Protein AF-A0A535HPD6-F1 (afdb_monomer)

Nearest PDB structures (foldseek):
  7zmg-assembly1_G  TM=7.000E-01  e=2.433E-11  Thermochaetoides thermophila DSM 1495
  7z7v-assembly1_C  TM=7.519E-01  e=8.202E-10  unclassified
  7p7k-assembly1_C  TM=7.576E-01  e=2.541E-09  Escherichia coli BL21(DE3)
  7p7j-assembly1_C  TM=7.372E-01  e=2.386E-09  Escherichia coli BL21(DE3)
  6cfw-assembly1_K  TM=7.798E-01  e=2.064E-07  Pyrococcus furiosus DSM 3638

Structure (mmCIF, N/CA/C/O backbone):
data_AF-A0A535HPD6-F1
#
_entry.id   AF-A0A535HPD6-F1
#
loop_
_atom_site.group_PDB
_atom_site.id
_atom_site.type_symbol
_atom_site.label_atom_id
_atom_site.label_alt_id
_atom_site.label_comp_id
_atom_site.label_asym_id
_atom_site.label_entity_id
_atom_site.label_seq_id
_atom_site.pdbx_PDB_ins_code
_atom_site.Cartn_x
_atom_site.Cartn_y
_atom_site.Cartn_z
_atom_site.occupancy
_atom_site.B_iso_or_equiv
_atom_site.auth_seq_id
_atom_site.auth_comp_id
_atom_site.auth_asym_id
_atom_site.auth_atom_id
_atom_site.pdbx_PDB_model_num
ATOM 1 N N . MET A 1 1 ? -7.504 4.119 22.964 1.00 61.16 1 MET A N 1
ATOM 2 C CA . MET A 1 1 ? -7.567 2.831 22.284 1.00 61.16 1 MET A CA 1
ATOM 3 C C . MET A 1 1 ? -6.252 2.132 22.528 1.00 61.16 1 MET A C 1
ATOM 5 O O . MET A 1 1 ? -5.224 2.586 22.050 1.00 61.16 1 MET A O 1
ATOM 9 N N . THR A 1 2 ? -6.282 1.105 23.369 1.00 65.75 2 THR A N 1
ATOM 10 C CA . THR A 1 2 ? -5.092 0.313 23.678 1.00 65.75 2 THR A CA 1
ATOM 11 C C . THR A 1 2 ? -4.723 -0.566 22.475 1.00 65.75 2 THR A C 1
ATOM 13 O O . THR A 1 2 ? -5.613 -0.917 21.689 1.00 65.75 2 THR A O 1
ATOM 16 N N . PRO A 1 3 ? -3.453 -0.984 22.347 1.00 64.69 3 PRO A N 1
ATOM 17 C CA . PRO A 1 3 ? -3.019 -2.006 21.388 1.00 64.69 3 PRO A CA 1
ATOM 18 C C . PRO A 1 3 ? -3.936 -3.240 21.380 1.00 64.69 3 PRO A C 1
ATOM 20 O O . PRO A 1 3 ? -4.326 -3.743 20.330 1.00 64.69 3 PRO A O 1
ATOM 23 N N . GLN A 1 4 ? -4.394 -3.659 22.563 1.00 68.31 4 GLN A N 1
ATOM 24 C CA . GLN A 1 4 ? -5.303 -4.791 22.765 1.00 68.31 4 GLN A CA 1
ATOM 25 C C . GLN A 1 4 ? -6.702 -4.577 22.168 1.00 68.31 4 GLN A C 1
ATOM 27 O O . GLN A 1 4 ? -7.291 -5.531 21.665 1.00 68.31 4 GLN A O 1
ATOM 32 N N . ALA A 1 5 ? -7.238 -3.352 22.196 1.00 72.50 5 ALA A N 1
ATOM 33 C CA . ALA A 1 5 ? -8.540 -3.039 21.603 1.00 72.50 5 ALA A CA 1
ATOM 34 C C . ALA A 1 5 ? -8.489 -3.106 20.069 1.00 72.50 5 ALA A C 1
ATOM 36 O O . ALA A 1 5 ? -9.387 -3.673 19.447 1.00 72.50 5 ALA A O 1
ATOM 37 N N . VAL A 1 6 ? -7.401 -2.608 19.470 1.00 70.12 6 VAL A N 1
ATOM 38 C CA . VAL A 1 6 ? -7.139 -2.762 18.030 1.00 70.12 6 VAL A CA 1
ATOM 39 C C . VAL A 1 6 ? -6.946 -4.235 17.684 1.00 70.12 6 VAL A C 1
ATOM 41 O O . VAL A 1 6 ? -7.586 -4.730 16.760 1.00 70.12 6 VAL A O 1
ATOM 44 N N . ALA A 1 7 ? -6.158 -4.971 18.475 1.00 70.69 7 ALA A N 1
ATOM 45 C CA . ALA A 1 7 ? -5.986 -6.415 18.319 1.00 70.69 7 ALA A CA 1
ATOM 46 C C . ALA A 1 7 ? -7.317 -7.159 18.321 1.00 70.69 7 ALA A C 1
ATOM 48 O O . ALA A 1 7 ? -7.566 -7.991 17.455 1.00 70.69 7 ALA A O 1
ATOM 49 N N . ALA A 1 8 ? -8.172 -6.869 19.301 1.00 75.62 8 ALA A N 1
ATOM 50 C CA . ALA A 1 8 ? -9.466 -7.510 19.449 1.00 75.62 8 ALA A CA 1
ATOM 51 C C . ALA A 1 8 ? -10.374 -7.202 18.255 1.00 75.62 8 ALA A C 1
ATOM 53 O O . ALA A 1 8 ? -10.962 -8.125 17.695 1.00 75.62 8 ALA A O 1
ATOM 54 N N . ALA A 1 9 ? -10.440 -5.938 17.824 1.00 76.62 9 ALA A N 1
ATOM 55 C CA . ALA A 1 9 ? -11.220 -5.545 16.657 1.00 76.62 9 ALA A CA 1
ATOM 56 C C . ALA A 1 9 ? -10.744 -6.264 15.389 1.00 76.62 9 ALA A C 1
ATOM 58 O O . ALA A 1 9 ? -11.554 -6.882 14.706 1.00 76.62 9 ALA A O 1
ATOM 59 N N . LEU A 1 10 ? -9.433 -6.279 15.128 1.00 74.06 10 LEU A N 1
ATOM 60 C CA . LEU A 1 10 ? -8.853 -6.967 13.973 1.00 74.06 10 LEU A CA 1
ATOM 61 C C . LEU A 1 10 ? -9.087 -8.489 14.033 1.00 74.06 10 LEU A C 1
ATOM 63 O O . LEU A 1 10 ? -9.483 -9.095 13.036 1.00 74.06 10 LEU A O 1
ATOM 67 N N . ARG A 1 11 ? -8.943 -9.110 15.212 1.00 77.94 11 ARG A N 1
ATOM 68 C CA . ARG A 1 11 ? -9.197 -10.549 15.415 1.00 77.94 11 ARG A CA 1
ATOM 69 C C . ARG A 1 11 ? -10.645 -10.952 15.143 1.00 77.94 11 ARG A C 1
ATOM 71 O O . ARG A 1 11 ? -10.861 -12.047 14.628 1.00 77.94 11 ARG A O 1
ATOM 78 N N . ARG A 1 12 ? -11.635 -10.086 15.408 1.00 75.94 12 ARG A N 1
ATOM 79 C CA . ARG A 1 12 ? -13.045 -10.352 15.038 1.00 75.94 12 ARG A CA 1
ATOM 80 C C . ARG A 1 12 ? -13.234 -10.554 13.533 1.00 75.94 12 ARG A C 1
ATOM 82 O O . ARG A 1 12 ? -14.172 -11.236 13.135 1.00 75.94 12 ARG A O 1
ATOM 89 N N . HIS A 1 13 ? -12.336 -10.016 12.711 1.00 67.81 13 HIS A N 1
ATOM 90 C CA . HIS A 1 13 ? -12.352 -10.173 11.257 1.00 67.81 13 HIS A CA 1
ATOM 91 C C . HIS A 1 13 ? -11.423 -11.292 10.754 1.00 67.81 13 HIS A C 1
ATOM 93 O O . HIS A 1 13 ? -11.107 -11.341 9.568 1.00 67.81 13 HIS A O 1
ATOM 99 N N . GLY A 1 14 ? -10.979 -12.198 11.636 1.00 58.25 14 GLY A N 1
ATOM 100 C CA . GLY A 1 14 ? -10.117 -13.327 11.267 1.00 58.25 14 GLY A CA 1
ATOM 101 C C . GLY A 1 14 ? -8.670 -12.932 10.962 1.00 58.25 14 GLY A C 1
ATOM 102 O O . GLY A 1 14 ? -7.935 -13.706 10.351 1.00 58.25 14 GLY A O 1
ATOM 103 N N . LEU A 1 15 ? -8.258 -11.730 11.371 1.00 64.12 15 LEU A N 1
ATOM 104 C CA . LEU A 1 15 ? -6.890 -11.242 11.235 1.00 64.12 15 LEU A CA 1
ATOM 105 C C . LEU A 1 15 ? -6.080 -11.708 12.447 1.00 64.12 15 LEU A C 1
ATOM 107 O O . LEU A 1 15 ? -6.550 -11.629 13.583 1.00 64.12 15 LEU A O 1
ATOM 111 N N . GLN A 1 16 ? -4.857 -12.177 12.221 1.00 57.53 16 GLN A N 1
ATOM 112 C CA . GLN A 1 16 ? -3.924 -12.566 13.282 1.00 57.53 16 GLN A CA 1
ATOM 113 C C . GLN A 1 16 ? -2.808 -11.520 13.354 1.00 57.53 16 GLN A C 1
ATOM 115 O O . GLN A 1 16 ? -1.727 -11.754 12.820 1.00 57.53 16 GLN A O 1
ATOM 120 N N . PRO A 1 17 ? -3.065 -10.328 13.926 1.00 56.38 17 PRO A N 1
ATOM 121 C CA . PRO A 1 17 ? -2.052 -9.292 13.949 1.00 56.38 17 PRO A CA 1
ATOM 122 C C . PRO A 1 17 ? -0.946 -9.702 14.929 1.00 56.38 17 PRO A C 1
ATOM 124 O O . PRO A 1 17 ? -1.192 -9.843 16.131 1.00 56.38 17 PRO A O 1
ATOM 127 N N . GLU A 1 18 ? 0.272 -9.878 14.420 1.00 55.34 18 GLU A N 1
ATOM 128 C CA . GLU A 1 18 ? 1.482 -9.746 15.231 1.00 55.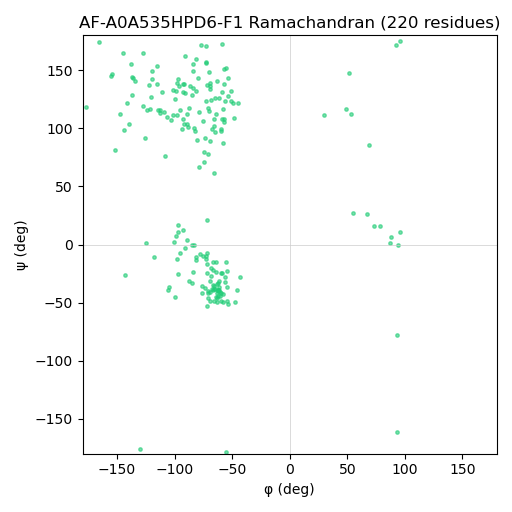34 18 GLU A CA 1
ATOM 129 C C . GLU A 1 18 ? 1.619 -8.264 15.570 1.00 55.34 18 GLU A C 1
ATOM 131 O O . GLU A 1 18 ? 2.151 -7.477 14.789 1.00 55.34 18 GLU A O 1
ATOM 136 N N . ILE A 1 19 ? 1.010 -7.872 16.690 1.00 57.59 19 ILE A N 1
ATOM 137 C CA . ILE A 1 19 ? 1.100 -6.507 17.191 1.00 57.59 19 ILE A CA 1
ATOM 138 C C . ILE A 1 19 ? 2.404 -6.395 17.944 1.00 57.59 19 ILE A C 1
ATOM 140 O O . ILE A 1 19 ? 2.503 -6.773 19.110 1.00 57.59 19 ILE A O 1
ATOM 144 N N . GLU A 1 20 ? 3.391 -5.872 17.243 1.00 53.41 20 GLU A N 1
ATOM 145 C CA . GLU A 1 20 ? 4.567 -5.313 17.871 1.00 53.41 20 GLU A CA 1
ATOM 146 C C . GLU A 1 20 ? 4.177 -3.916 18.366 1.00 53.41 20 GLU A C 1
ATOM 148 O O . GLU A 1 20 ? 3.803 -3.037 17.582 1.00 53.41 20 GLU A O 1
ATOM 153 N N . GLU A 1 21 ? 4.162 -3.736 19.688 1.00 54.47 21 GLU A N 1
ATOM 154 C CA . GLU A 1 21 ? 4.317 -2.399 20.249 1.00 54.47 21 GLU A CA 1
ATOM 155 C C . GLU A 1 21 ? 5.744 -1.986 19.885 1.00 54.47 21 GLU A C 1
ATOM 157 O O . GLU A 1 21 ? 6.689 -2.557 20.422 1.00 54.47 21 GLU A O 1
ATOM 162 N N . ASP A 1 22 ? 5.899 -1.049 18.946 1.00 45.41 22 ASP A N 1
ATOM 163 C CA . ASP A 1 22 ? 7.186 -0.456 18.549 1.00 45.41 22 ASP A CA 1
ATOM 164 C C . ASP A 1 22 ? 7.812 0.361 19.708 1.00 45.41 22 ASP A C 1
ATOM 166 O O . ASP A 1 22 ? 8.001 1.575 19.654 1.00 45.41 22 ASP A O 1
ATOM 170 N N . LEU A 1 23 ? 8.106 -0.301 20.824 1.00 44.44 23 LEU A N 1
ATOM 171 C CA . LEU A 1 23 ? 8.979 0.164 21.887 1.00 44.44 23 LEU A CA 1
ATOM 172 C C . LEU A 1 23 ? 10.413 -0.095 21.424 1.00 44.44 23 LEU A C 1
ATOM 174 O O . LEU A 1 23 ? 10.929 -1.162 21.708 1.00 44.44 23 LEU A O 1
ATOM 178 N N . GLU A 1 24 ? 11.067 0.848 20.738 1.00 37.00 24 GLU A N 1
ATOM 179 C CA . GLU A 1 24 ? 12.502 1.137 20.932 1.00 37.00 24 GLU A CA 1
ATOM 180 C C . GLU A 1 24 ? 12.995 2.320 20.072 1.00 37.00 24 GLU A C 1
ATOM 182 O O . GLU A 1 24 ? 13.024 2.297 18.848 1.00 37.00 24 GLU A O 1
ATOM 187 N N . ARG A 1 25 ? 13.459 3.352 20.789 1.00 38.44 25 ARG A N 1
ATOM 188 C CA . ARG A 1 25 ? 14.605 4.228 20.496 1.00 38.44 25 ARG A CA 1
ATOM 189 C C . ARG A 1 25 ? 14.969 4.463 19.024 1.00 38.44 25 ARG A C 1
ATOM 191 O O . ARG A 1 25 ? 15.715 3.701 18.411 1.00 38.44 25 ARG A O 1
ATOM 198 N N . GLY A 1 26 ? 14.738 5.702 18.595 1.00 34.69 26 GLY A N 1
ATOM 199 C CA . GLY A 1 26 ? 15.641 6.378 17.670 1.00 34.69 26 GLY A CA 1
ATOM 200 C C . GLY A 1 26 ? 17.055 6.466 18.258 1.00 34.69 26 GLY A C 1
ATOM 201 O O . GLY A 1 26 ? 17.423 7.461 18.873 1.00 34.69 26 GLY A O 1
ATOM 202 N N . ARG A 1 27 ? 17.887 5.437 18.055 1.00 33.44 27 ARG A N 1
ATOM 203 C CA . ARG A 1 27 ? 19.348 5.573 18.123 1.00 33.44 27 ARG A CA 1
ATOM 204 C C . ARG A 1 27 ? 19.848 6.191 16.820 1.00 33.44 27 ARG A C 1
ATOM 206 O O . ARG A 1 27 ? 20.596 5.573 16.072 1.00 33.44 27 ARG A O 1
ATOM 213 N N . LEU A 1 28 ? 19.484 7.443 16.577 1.00 33.66 28 LEU A N 1
ATOM 214 C CA . LEU A 1 28 ? 20.359 8.331 15.825 1.00 33.66 28 LEU A CA 1
ATOM 215 C C . LEU A 1 28 ? 21.186 9.062 16.877 1.00 33.66 28 LEU A C 1
ATOM 217 O O . LEU A 1 28 ? 20.660 9.851 17.654 1.00 33.66 28 LEU A O 1
ATOM 221 N N . ARG A 1 29 ? 22.474 8.710 16.973 1.00 39.69 29 ARG A N 1
ATOM 222 C CA . ARG A 1 29 ? 23.435 9.352 17.878 1.00 39.69 29 ARG A CA 1
ATOM 223 C C . ARG A 1 29 ? 23.343 10.879 17.756 1.00 39.69 29 ARG A C 1
ATOM 225 O O . ARG A 1 29 ? 23.848 11.419 16.778 1.00 39.69 29 ARG A O 1
ATOM 232 N N . ARG A 1 30 ? 22.808 11.552 18.773 1.00 35.28 30 ARG A N 1
ATOM 233 C CA . ARG A 1 30 ? 23.207 12.903 19.190 1.00 35.28 30 ARG A CA 1
ATOM 234 C C . ARG A 1 30 ? 23.045 13.004 20.708 1.00 35.28 30 ARG A C 1
ATOM 236 O O . ARG A 1 30 ? 21.942 12.884 21.215 1.00 35.28 30 ARG A O 1
ATOM 243 N N . ASP A 1 31 ? 24.193 13.120 21.369 1.00 34.00 31 ASP A N 1
ATOM 244 C CA . ASP A 1 31 ? 24.468 13.593 22.731 1.00 34.00 31 ASP A CA 1
ATOM 245 C C . ASP A 1 31 ? 23.639 13.048 23.912 1.00 34.00 31 ASP A C 1
ATOM 247 O O . ASP A 1 31 ? 22.451 13.294 24.085 1.00 34.00 31 ASP A O 1
ATOM 251 N N . ALA A 1 32 ? 24.343 12.354 24.809 1.00 44.69 32 ALA A N 1
ATOM 252 C CA . ALA A 1 32 ? 23.833 11.641 25.982 1.00 44.69 32 ALA A CA 1
ATOM 253 C C . ALA A 1 32 ? 23.350 12.531 27.155 1.00 44.69 32 ALA A C 1
ATOM 255 O O . ALA A 1 32 ? 23.298 12.054 28.285 1.00 44.69 32 ALA A O 1
ATOM 256 N N . ALA A 1 33 ? 23.023 13.806 26.923 1.00 45.22 33 ALA A N 1
ATOM 257 C CA . ALA A 1 33 ? 22.706 14.770 27.987 1.00 45.22 33 ALA A CA 1
ATOM 258 C C . ALA A 1 33 ? 21.337 15.464 27.851 1.00 45.22 33 ALA A C 1
ATOM 260 O O . ALA A 1 33 ? 21.002 16.300 28.687 1.00 45.22 33 ALA A O 1
ATOM 261 N N . ALA A 1 34 ? 20.538 15.135 26.833 1.00 42.44 34 ALA A N 1
ATOM 262 C CA . ALA A 1 34 ? 19.175 15.646 26.725 1.00 42.44 34 ALA A CA 1
ATOM 263 C C . ALA A 1 34 ? 18.209 14.773 27.541 1.00 42.44 34 ALA A C 1
ATOM 265 O O . ALA A 1 34 ? 18.193 13.549 27.397 1.00 42.44 34 ALA A O 1
ATOM 266 N N . GLU A 1 35 ? 17.410 15.411 28.397 1.00 34.62 35 GLU A N 1
ATOM 267 C CA . GLU A 1 35 ? 16.274 14.787 29.078 1.00 34.62 35 GLU A CA 1
ATOM 268 C C . GLU A 1 35 ? 15.380 14.085 28.037 1.00 34.62 35 GLU A C 1
ATOM 270 O O . GLU A 1 35 ? 15.112 14.669 26.979 1.00 34.62 35 GLU A O 1
ATOM 275 N N . PRO A 1 36 ? 14.969 12.821 28.265 1.00 42.81 36 PRO A N 1
ATOM 276 C CA . PRO A 1 36 ? 14.162 12.101 27.293 1.00 42.81 36 PRO A CA 1
ATOM 277 C C . PRO A 1 36 ? 12.861 12.878 27.047 1.00 42.81 36 PRO A C 1
ATOM 279 O O . PRO A 1 36 ? 12.203 13.266 28.015 1.00 42.81 36 PRO A O 1
ATOM 282 N N . PRO A 1 37 ? 12.467 13.113 25.781 1.00 43.91 37 PRO A N 1
ATOM 283 C CA . PRO A 1 37 ? 11.184 13.741 25.499 1.00 43.91 37 PRO A CA 1
ATOM 284 C C . PRO A 1 37 ? 10.053 12.908 26.126 1.00 43.91 37 PRO A C 1
ATOM 286 O O . PRO A 1 37 ? 10.206 11.687 26.259 1.00 43.91 37 PRO A O 1
ATOM 289 N N . PRO A 1 38 ? 8.923 13.535 26.513 1.00 38.97 38 PRO A N 1
ATOM 290 C CA . PRO A 1 38 ? 7.792 12.817 27.087 1.00 38.97 38 PRO A CA 1
ATOM 291 C C . PRO A 1 38 ? 7.416 11.647 26.174 1.00 38.97 38 PRO A C 1
ATOM 293 O O . PRO A 1 38 ? 7.184 11.824 24.980 1.00 38.97 38 PRO A O 1
ATOM 296 N N . SER A 1 39 ? 7.412 10.439 26.735 1.0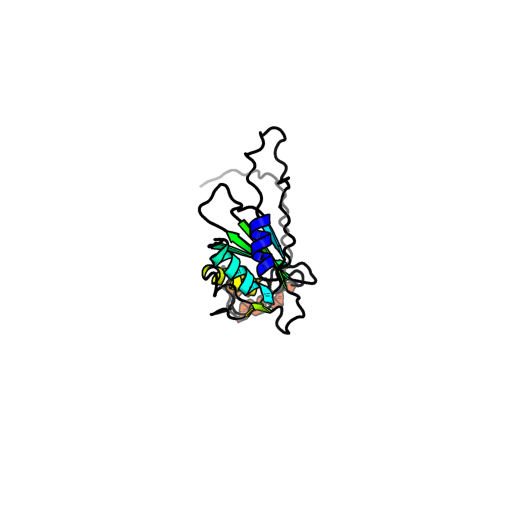0 49.72 39 SER A N 1
ATOM 297 C CA . SER A 1 39 ? 7.154 9.190 26.023 1.00 49.72 39 SER A CA 1
ATOM 298 C C . SER A 1 39 ? 5.791 9.240 25.329 1.00 49.72 39 SER A C 1
ATOM 300 O O . SER A 1 39 ? 4.758 9.148 25.991 1.00 49.72 39 SER A O 1
ATOM 302 N N . HIS A 1 40 ? 5.769 9.394 24.008 1.00 39.91 40 HIS A N 1
ATOM 303 C CA . HIS A 1 40 ? 4.570 9.174 23.203 1.00 39.91 40 HIS A CA 1
ATOM 304 C C . HIS A 1 40 ? 4.551 7.694 22.786 1.00 39.91 40 HIS A C 1
ATOM 306 O O . HIS A 1 40 ? 5.440 7.290 22.033 1.00 39.91 40 HIS A O 1
ATOM 312 N N . PRO A 1 41 ? 3.608 6.863 23.274 1.00 48.53 41 PRO A N 1
ATOM 313 C CA . PRO A 1 41 ? 3.453 5.494 22.788 1.00 48.53 41 PRO A CA 1
ATOM 314 C C . PRO A 1 41 ? 3.051 5.539 21.299 1.00 48.53 41 PRO A C 1
ATOM 316 O O . PRO A 1 41 ? 2.061 6.170 20.936 1.00 48.53 41 PRO A O 1
ATOM 319 N N . VAL A 1 42 ? 3.919 5.101 20.382 1.00 54.72 42 VAL A N 1
ATOM 320 C CA . VAL A 1 42 ? 4.138 3.697 19.986 1.00 54.72 42 VAL A CA 1
ATOM 321 C C . VAL A 1 42 ? 2.909 3.181 19.240 1.00 54.72 42 VAL A C 1
ATOM 323 O O . VAL A 1 42 ? 1.955 2.667 19.818 1.00 54.72 42 VAL A O 1
ATOM 326 N N . GLY A 1 43 ? 2.887 3.427 17.939 1.00 62.34 43 GLY A N 1
ATOM 327 C CA . GLY A 1 43 ? 1.835 2.950 17.060 1.00 62.34 43 GLY A CA 1
ATOM 328 C C . GLY A 1 43 ? 2.008 1.480 16.735 1.00 62.34 43 GLY A C 1
ATOM 329 O O . GLY A 1 43 ? 2.973 0.828 17.125 1.00 62.34 43 GLY A O 1
ATOM 330 N N . LEU A 1 44 ? 0.985 0.947 16.087 1.00 73.19 44 LEU A N 1
ATOM 331 C CA . LEU A 1 44 ? 0.779 -0.489 15.991 1.00 73.19 44 LEU A CA 1
ATOM 332 C C . LEU A 1 44 ? 1.230 -0.981 14.635 1.00 73.19 44 LEU A C 1
ATOM 334 O O . LEU A 1 44 ? 0.810 -0.428 13.623 1.00 73.19 44 LEU A O 1
ATOM 338 N N . ARG A 1 45 ? 2.004 -2.059 14.603 1.00 77.94 45 ARG A N 1
ATOM 339 C CA . ARG A 1 45 ? 2.299 -2.781 13.369 1.00 77.94 45 ARG A CA 1
ATOM 340 C C . ARG A 1 45 ? 1.379 -3.992 13.237 1.00 77.94 45 ARG A C 1
ATOM 342 O O . ARG A 1 45 ? 1.095 -4.670 14.216 1.00 77.94 45 ARG A O 1
ATOM 349 N N . CYS A 1 46 ? 0.886 -4.259 12.031 1.00 80.31 46 CYS A N 1
ATOM 350 C CA . CYS A 1 46 ? 0.030 -5.408 11.742 1.00 80.31 46 CYS A CA 1
ATOM 351 C C . CYS A 1 46 ? 0.381 -6.005 10.379 1.00 80.31 46 CYS A C 1
ATOM 353 O O . CYS A 1 46 ? 0.261 -5.329 9.360 1.00 80.31 46 CYS A O 1
ATOM 355 N N . ALA A 1 47 ? 0.747 -7.286 10.334 1.00 84.50 47 ALA A N 1
ATOM 356 C CA . ALA A 1 47 ? 0.853 -8.018 9.074 1.00 84.50 47 ALA A CA 1
ATOM 357 C C . ALA A 1 47 ? -0.542 -8.309 8.488 1.00 84.50 47 ALA A C 1
ATOM 359 O O . ALA A 1 47 ? -1.458 -8.686 9.221 1.00 84.50 47 ALA A O 1
ATOM 360 N N . VAL A 1 48 ? -0.719 -8.131 7.175 1.00 87.06 48 VAL A N 1
ATOM 361 C CA . VAL A 1 48 ? -1.984 -8.390 6.468 1.00 87.06 48 VAL A CA 1
ATOM 362 C C . VAL A 1 48 ? -1.727 -9.133 5.157 1.00 87.06 48 VAL A C 1
ATOM 364 O O . VAL A 1 48 ? -0.753 -8.860 4.454 1.00 87.06 48 VAL A O 1
ATOM 367 N N . SER A 1 49 ? -2.621 -10.056 4.806 1.00 88.00 49 SER A N 1
ATOM 368 C CA . SER A 1 49 ? -2.645 -10.671 3.473 1.00 88.00 49 SER A CA 1
ATOM 369 C C . SER A 1 49 ? -3.361 -9.772 2.459 1.00 88.00 49 SER A C 1
ATOM 371 O O . SER A 1 49 ? -4.154 -8.897 2.829 1.00 88.00 49 SER A O 1
ATOM 373 N N . ALA A 1 50 ? -3.106 -9.990 1.167 1.00 88.94 50 ALA A N 1
ATOM 374 C CA . ALA A 1 50 ? -3.754 -9.233 0.099 1.00 88.94 50 ALA A CA 1
ATOM 375 C C . ALA A 1 50 ? -5.278 -9.428 0.102 1.00 88.94 50 ALA A C 1
ATOM 377 O O . ALA A 1 50 ? -6.022 -8.473 -0.105 1.00 88.94 50 ALA A O 1
ATOM 378 N N . GLU A 1 51 ? -5.756 -10.630 0.416 1.00 88.31 51 GLU A N 1
ATOM 379 C CA . GLU A 1 51 ? -7.175 -10.984 0.487 1.00 88.31 51 GLU A CA 1
ATOM 380 C C . GLU A 1 51 ? -7.893 -10.222 1.603 1.00 88.31 51 GLU A C 1
ATOM 382 O O . GLU A 1 51 ? -9.040 -9.795 1.450 1.00 88.31 51 GLU A O 1
ATOM 387 N N . GLN A 1 52 ? -7.204 -10.035 2.729 1.00 87.88 52 GLN A N 1
ATOM 388 C CA . GLN A 1 52 ? -7.753 -9.401 3.921 1.00 87.88 52 GLN A CA 1
ATOM 389 C C . GLN A 1 52 ? -7.676 -7.874 3.878 1.00 87.88 52 GLN A C 1
ATOM 391 O O . GLN A 1 52 ? -8.481 -7.213 4.540 1.00 87.88 52 GLN A O 1
ATOM 396 N N . LEU A 1 53 ? -6.758 -7.303 3.091 1.00 91.25 53 LEU A N 1
ATOM 397 C CA . LEU A 1 53 ? -6.490 -5.864 3.045 1.00 91.25 53 LEU A CA 1
ATOM 398 C C . LEU A 1 53 ? -7.766 -4.999 2.924 1.00 91.25 53 LEU A C 1
ATOM 400 O O . LEU A 1 53 ? -7.935 -4.104 3.753 1.00 91.25 53 LEU A O 1
ATOM 404 N N . PRO A 1 54 ? -8.723 -5.253 2.002 1.00 92.88 54 PRO A N 1
ATOM 405 C CA . PRO A 1 54 ? -9.922 -4.417 1.895 1.00 92.88 54 PRO A CA 1
ATOM 406 C C . PRO A 1 54 ? -10.812 -4.446 3.140 1.00 92.88 54 PRO A C 1
ATOM 408 O O . PRO A 1 54 ? -11.468 -3.455 3.458 1.00 92.88 54 PRO A O 1
ATOM 411 N N . ALA A 1 55 ? -10.883 -5.588 3.829 1.00 90.50 55 ALA A N 1
ATOM 412 C CA . ALA A 1 55 ? -11.630 -5.703 5.076 1.00 90.50 55 ALA A CA 1
ATOM 413 C C . ALA A 1 55 ? -10.920 -4.937 6.198 1.00 90.50 55 ALA A C 1
ATOM 415 O O . ALA A 1 55 ? -11.562 -4.133 6.866 1.00 90.50 55 ALA A O 1
ATOM 416 N N . VAL A 1 56 ? -9.596 -5.101 6.323 1.00 90.00 56 VAL A N 1
ATOM 417 C CA . VAL A 1 56 ? -8.774 -4.405 7.328 1.00 90.00 56 VAL A CA 1
ATOM 418 C C . VAL A 1 56 ? -8.897 -2.892 7.186 1.00 90.00 56 VAL A C 1
ATOM 420 O O . VAL A 1 56 ? -9.165 -2.208 8.168 1.00 90.00 56 VAL A O 1
ATOM 423 N N . LEU A 1 57 ? -8.743 -2.368 5.966 1.00 93.38 57 LEU A N 1
ATOM 424 C CA . LEU A 1 57 ? -8.829 -0.932 5.693 1.00 93.38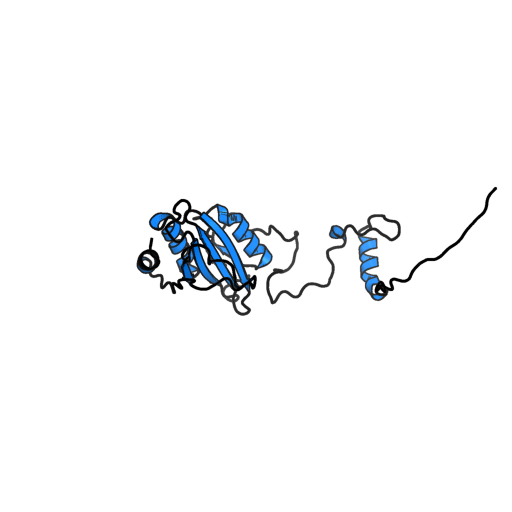 57 LEU A CA 1
ATOM 425 C C . LEU A 1 57 ? -10.208 -0.368 6.068 1.00 93.38 57 LEU A C 1
ATOM 427 O O . LEU A 1 57 ? -10.290 0.707 6.658 1.00 93.38 57 LEU A O 1
ATOM 431 N N . ARG A 1 58 ? -11.294 -1.098 5.771 1.00 93.25 58 ARG A N 1
ATOM 432 C CA . ARG A 1 58 ? -12.654 -0.684 6.152 1.00 93.25 58 ARG A CA 1
ATOM 433 C C . ARG A 1 58 ? -12.848 -0.684 7.662 1.00 93.25 58 ARG A C 1
ATOM 435 O O . ARG A 1 58 ? -13.287 0.325 8.194 1.00 93.25 58 ARG A O 1
ATOM 442 N N . THR A 1 59 ? -12.459 -1.750 8.359 1.00 89.81 59 THR A N 1
ATOM 443 C CA . THR A 1 59 ? -12.528 -1.802 9.828 1.00 89.81 59 THR A CA 1
ATOM 444 C C . THR A 1 59 ? -11.682 -0.693 10.463 1.00 89.81 59 THR A C 1
ATOM 446 O O . THR A 1 59 ? -12.128 -0.030 11.399 1.00 89.81 59 THR A O 1
ATOM 449 N N . ALA A 1 60 ? -10.480 -0.439 9.937 1.00 88.88 60 ALA A N 1
ATOM 450 C CA . ALA A 1 60 ? -9.598 0.615 10.428 1.00 88.88 60 ALA A CA 1
ATOM 451 C C . ALA A 1 60 ? -10.244 2.005 10.317 1.00 88.88 60 ALA A C 1
ATOM 453 O O . ALA A 1 60 ? -10.198 2.780 11.273 1.00 88.88 60 ALA A O 1
ATOM 454 N N . ARG A 1 61 ? -10.891 2.303 9.187 1.00 91.19 61 ARG A N 1
ATOM 455 C CA . ARG A 1 61 ? -11.600 3.568 8.972 1.00 91.19 61 ARG A CA 1
ATOM 456 C C . ARG A 1 61 ? -12.890 3.663 9.789 1.00 91.19 61 ARG A C 1
ATOM 458 O O . ARG A 1 61 ? -13.079 4.644 10.503 1.00 91.19 61 ARG A O 1
ATOM 465 N N . ASP A 1 62 ? -13.757 2.661 9.667 1.00 90.88 62 ASP A N 1
ATOM 466 C CA . ASP A 1 62 ? -15.160 2.726 10.091 1.00 90.88 62 ASP A CA 1
ATOM 467 C C . ASP A 1 62 ? -15.343 2.401 11.584 1.00 90.88 62 ASP A C 1
ATOM 469 O O . ASP A 1 62 ? -16.203 2.992 12.232 1.00 90.88 62 ASP A O 1
ATOM 473 N N . GLU A 1 63 ? -14.527 1.504 12.157 1.00 87.56 63 GLU A N 1
ATOM 474 C CA . GLU A 1 63 ? -14.635 1.100 13.571 1.00 87.56 63 GLU A CA 1
ATOM 475 C C . GLU A 1 63 ? -13.543 1.706 14.460 1.00 87.56 63 GLU A C 1
ATOM 477 O O . GLU A 1 63 ? -13.796 2.034 15.620 1.00 87.56 63 GLU A O 1
ATOM 482 N N . LEU A 1 64 ? -12.319 1.838 13.941 1.00 83.38 64 LEU A N 1
ATOM 483 C CA . LEU A 1 64 ? -11.150 2.247 14.734 1.00 83.38 64 LEU A CA 1
ATOM 484 C C . LEU A 1 64 ? -10.816 3.744 14.613 1.00 83.38 64 LEU A C 1
ATOM 486 O O . LEU A 1 64 ? -10.046 4.277 15.420 1.00 83.38 64 LEU A O 1
ATOM 490 N N . GLY A 1 65 ? -11.419 4.434 13.642 1.00 86.62 65 GLY A N 1
ATOM 491 C CA . GLY A 1 65 ? -11.267 5.874 13.436 1.00 86.62 65 GLY A CA 1
ATOM 492 C C . GLY A 1 65 ? -9.964 6.290 12.750 1.00 86.62 65 GLY A C 1
ATOM 493 O O . GLY A 1 65 ? -9.613 7.467 12.783 1.00 86.62 65 GLY A O 1
ATOM 494 N N . PHE A 1 66 ? -9.237 5.365 12.116 1.00 88.62 66 PHE A N 1
ATOM 495 C CA . PHE A 1 66 ? -8.098 5.701 11.259 1.00 88.62 66 PHE A CA 1
ATOM 496 C C . PHE A 1 66 ? -8.604 6.275 9.934 1.00 88.62 66 PHE A C 1
ATOM 498 O O . PHE A 1 66 ? -8.722 5.575 8.929 1.00 88.62 66 PHE A O 1
ATOM 505 N N . SER A 1 67 ? -8.974 7.552 9.938 1.00 90.19 67 SER A N 1
ATOM 506 C CA . SER A 1 67 ? -9.635 8.206 8.807 1.00 90.19 67 SER A CA 1
ATOM 507 C C . SER A 1 67 ? -8.679 8.674 7.706 1.00 90.19 67 SER A C 1
ATOM 509 O O . SER A 1 67 ? -9.143 9.051 6.632 1.00 90.19 67 SER A O 1
ATOM 511 N N . LEU A 1 68 ? -7.364 8.664 7.947 1.00 90.38 68 LEU A N 1
ATOM 512 C CA . LEU A 1 68 ? -6.352 9.128 6.999 1.00 90.38 68 LEU A CA 1
ATOM 513 C C . LEU A 1 68 ? -5.378 8.000 6.652 1.00 90.38 68 LEU A C 1
ATOM 515 O O . LEU A 1 68 ? -4.757 7.429 7.537 1.00 90.38 68 LEU A O 1
ATOM 519 N N . LEU A 1 69 ? -5.180 7.728 5.364 1.00 94.12 69 LEU A N 1
ATOM 520 C CA . LEU A 1 69 ? -4.012 6.990 4.883 1.00 94.12 69 LEU A CA 1
ATOM 521 C C . LEU A 1 69 ? -2.938 8.028 4.545 1.00 94.12 69 LEU A C 1
ATOM 523 O O . LEU A 1 69 ? -3.058 8.750 3.558 1.00 94.12 69 LEU A O 1
ATOM 527 N N . SER A 1 70 ? -1.938 8.151 5.418 1.00 91.88 70 SER A N 1
ATOM 528 C CA . SER A 1 70 ? -0.904 9.185 5.324 1.00 91.88 70 SER A CA 1
ATOM 529 C C . SER A 1 70 ? 0.121 8.861 4.247 1.00 91.88 70 SER A C 1
ATOM 531 O O . SER A 1 70 ? 0.534 9.751 3.509 1.00 91.88 70 SER A O 1
ATOM 533 N N . SER A 1 71 ? 0.540 7.601 4.157 1.00 93.25 71 SER A N 1
ATOM 534 C CA . SER A 1 71 ? 1.457 7.147 3.117 1.00 93.25 71 SER A CA 1
ATOM 535 C C . SER A 1 71 ? 1.304 5.656 2.841 1.00 93.25 71 SER A C 1
ATOM 537 O O . SER A 1 71 ? 1.028 4.855 3.736 1.00 93.25 71 SER A O 1
ATOM 539 N N . LEU A 1 72 ? 1.511 5.304 1.581 1.00 96.50 72 LEU A N 1
ATOM 540 C CA . LEU A 1 72 ? 1.627 3.961 1.055 1.00 96.50 72 LEU A CA 1
ATOM 541 C C . LEU A 1 72 ? 2.968 3.899 0.339 1.00 96.50 72 LEU A C 1
ATOM 543 O O . LEU A 1 72 ? 3.186 4.601 -0.645 1.00 96.50 72 LEU A O 1
ATOM 547 N N . THR A 1 73 ? 3.862 3.071 0.855 1.00 94.56 73 THR A N 1
ATOM 548 C CA . THR A 1 73 ? 5.184 2.852 0.272 1.00 94.56 73 THR A CA 1
ATOM 549 C C . THR A 1 73 ? 5.419 1.366 0.074 1.00 94.56 73 THR A C 1
ATOM 551 O O . THR A 1 73 ? 4.693 0.526 0.614 1.00 94.56 73 THR A O 1
ATOM 554 N N . ALA A 1 74 ? 6.427 1.022 -0.722 1.00 94.81 74 ALA A N 1
ATOM 555 C CA . ALA A 1 74 ? 6.859 -0.355 -0.857 1.00 94.81 74 ALA A CA 1
ATOM 556 C C . ALA A 1 74 ? 8.382 -0.453 -0.846 1.00 94.81 74 ALA A C 1
ATOM 558 O O . ALA A 1 74 ? 9.072 0.403 -1.394 1.00 94.81 74 ALA A O 1
ATOM 559 N N . THR A 1 75 ? 8.878 -1.527 -0.245 1.00 94.38 75 THR A N 1
ATOM 560 C CA . THR A 1 75 ? 10.297 -1.867 -0.181 1.00 94.38 75 THR A CA 1
ATOM 561 C C . THR A 1 75 ? 10.514 -3.211 -0.848 1.00 94.38 75 THR A C 1
ATOM 563 O O . THR A 1 75 ? 9.704 -4.129 -0.717 1.00 94.38 75 THR A O 1
ATOM 566 N N . ASP A 1 76 ? 11.625 -3.333 -1.558 1.00 92.81 76 ASP A N 1
ATOM 567 C CA . ASP A 1 76 ? 12.053 -4.585 -2.148 1.00 92.81 76 ASP A CA 1
ATOM 568 C C . ASP A 1 76 ? 12.891 -5.402 -1.156 1.00 92.81 76 ASP A C 1
ATOM 570 O O . ASP A 1 76 ? 13.974 -4.977 -0.756 1.00 92.81 76 ASP A O 1
ATOM 574 N N . GLU A 1 77 ? 12.415 -6.583 -0.769 1.00 90.38 77 GLU A N 1
ATOM 575 C CA . GLU A 1 77 ? 13.123 -7.513 0.125 1.00 90.38 77 GLU A CA 1
ATOM 576 C C . GLU A 1 77 ? 13.849 -8.631 -0.655 1.00 90.38 77 GLU A C 1
ATOM 578 O O . GLU A 1 77 ? 14.420 -9.541 -0.064 1.00 90.38 77 GLU A O 1
ATOM 583 N N . GLY A 1 78 ? 13.887 -8.547 -1.989 1.00 86.50 78 GLY A N 1
ATOM 584 C CA . GLY A 1 78 ? 14.458 -9.547 -2.890 1.00 86.50 78 GLY A CA 1
ATOM 585 C C . GLY A 1 78 ? 13.393 -10.528 -3.376 1.00 86.50 78 GLY A C 1
ATOM 586 O O . GLY A 1 78 ? 12.883 -10.398 -4.488 1.00 86.50 78 GLY A O 1
ATOM 587 N N . ASP A 1 79 ? 13.012 -11.492 -2.536 1.00 86.06 79 ASP A N 1
ATOM 588 C CA . ASP A 1 79 ? 12.022 -12.529 -2.877 1.00 86.06 79 ASP A CA 1
ATOM 589 C C . ASP A 1 79 ? 10.579 -11.991 -2.955 1.00 86.06 79 ASP A C 1
ATOM 591 O O . ASP A 1 79 ? 9.722 -12.557 -3.640 1.00 86.06 79 ASP A O 1
ATOM 595 N N . HIS A 1 80 ? 10.297 -10.884 -2.267 1.00 90.12 80 HIS A N 1
ATOM 596 C CA . HIS A 1 80 ? 8.984 -10.253 -2.224 1.00 90.12 80 HIS A CA 1
ATOM 597 C C . HIS A 1 80 ? 9.078 -8.729 -2.145 1.00 90.12 80 HIS A C 1
ATOM 599 O O . HIS A 1 80 ? 10.114 -8.155 -1.810 1.00 90.12 80 HIS A O 1
ATOM 605 N N . LEU A 1 81 ? 7.953 -8.076 -2.425 1.00 92.69 81 LEU A N 1
ATOM 606 C CA . LEU A 1 81 ? 7.753 -6.661 -2.146 1.00 92.69 81 LEU A CA 1
ATOM 607 C C . LEU A 1 81 ? 6.977 -6.516 -0.837 1.00 92.69 81 LEU A C 1
ATOM 609 O O . LEU A 1 81 ? 5.959 -7.178 -0.620 1.00 92.69 81 LEU A O 1
ATOM 613 N N . ARG A 1 82 ? 7.459 -5.648 0.047 1.00 93.94 82 ARG A N 1
ATOM 614 C CA . ARG A 1 82 ? 6.805 -5.297 1.307 1.00 93.94 82 ARG A CA 1
ATOM 615 C C . ARG A 1 82 ? 6.102 -3.962 1.143 1.00 93.94 82 ARG A C 1
ATOM 617 O O . ARG A 1 82 ? 6.768 -2.943 1.023 1.00 93.94 82 ARG A O 1
ATOM 624 N N . LEU A 1 83 ? 4.775 -3.966 1.159 1.00 95.06 83 LEU A N 1
ATOM 625 C CA . LEU A 1 83 ? 3.966 -2.751 1.142 1.00 95.06 83 LEU A CA 1
ATOM 626 C C . LEU A 1 83 ? 3.665 -2.310 2.574 1.00 95.06 83 LEU A C 1
ATOM 628 O O . LEU A 1 83 ? 3.328 -3.133 3.427 1.00 95.06 83 LEU A O 1
ATOM 632 N N . LEU A 1 84 ? 3.761 -1.009 2.813 1.00 93.94 84 LEU A N 1
ATOM 633 C CA . LEU A 1 84 ? 3.554 -0.364 4.100 1.00 93.94 84 LEU A CA 1
ATOM 634 C C . LEU A 1 84 ? 2.429 0.661 3.966 1.00 93.94 84 LEU A C 1
ATOM 636 O O . LEU A 1 84 ? 2.570 1.628 3.223 1.00 93.94 84 LEU A O 1
ATOM 640 N N . TYR A 1 85 ? 1.327 0.459 4.687 1.00 94.44 85 TYR A N 1
ATOM 641 C CA . TYR A 1 85 ? 0.211 1.403 4.748 1.00 94.44 85 TYR A CA 1
ATOM 642 C C . TYR A 1 85 ? 0.234 2.104 6.103 1.00 94.44 85 TYR A C 1
ATOM 644 O O . TYR A 1 85 ? -0.065 1.485 7.125 1.00 94.44 85 TYR A O 1
ATOM 652 N N . HIS A 1 86 ? 0.563 3.391 6.113 1.00 91.81 86 HIS A N 1
ATOM 653 C CA . HIS A 1 86 ? 0.529 4.224 7.309 1.00 91.81 86 HIS A CA 1
ATOM 654 C C . HIS A 1 86 ? -0.850 4.855 7.448 1.00 91.81 86 HIS A C 1
ATOM 656 O O . HIS A 1 86 ? -1.195 5.810 6.748 1.00 91.81 86 HIS A O 1
ATOM 662 N N . LEU A 1 87 ? -1.645 4.318 8.364 1.00 90.38 87 LEU A N 1
ATOM 663 C CA . LEU A 1 87 ? -2.953 4.841 8.710 1.00 90.38 87 LEU A CA 1
ATOM 664 C C . LEU A 1 87 ? -2.840 5.730 9.941 1.00 90.38 87 LEU A C 1
ATOM 666 O O . LEU A 1 87 ? -2.177 5.382 10.914 1.00 90.38 87 LEU A O 1
ATOM 670 N N . VAL A 1 88 ? -3.505 6.874 9.902 1.00 86.44 88 VAL A N 1
ATOM 671 C CA . VAL A 1 88 ? -3.487 7.892 10.942 1.00 86.44 88 VAL A CA 1
ATOM 672 C C . VAL A 1 88 ? -4.906 8.147 11.418 1.00 86.44 88 VAL A C 1
ATOM 674 O O . VAL A 1 88 ? -5.848 8.247 10.625 1.00 86.44 88 VAL A O 1
ATOM 677 N N . ARG A 1 89 ? -5.046 8.263 12.737 1.00 83.69 89 ARG A N 1
ATOM 678 C CA . ARG A 1 89 ? -6.251 8.743 13.405 1.00 83.69 89 ARG A CA 1
ATOM 679 C C . ARG A 1 89 ? -6.006 10.186 13.860 1.00 83.69 89 ARG A C 1
ATOM 681 O O . ARG A 1 89 ? -5.258 10.397 14.813 1.00 83.69 89 ARG A O 1
ATOM 688 N N . PRO A 1 90 ? -6.615 11.188 13.210 1.00 75.06 90 PRO A N 1
ATOM 689 C CA . PRO A 1 90 ? -6.519 12.572 13.657 1.00 75.06 90 PRO A CA 1
ATOM 690 C C . PRO A 1 90 ? -7.289 12.792 14.968 1.00 75.06 90 PRO A C 1
ATOM 692 O O . PRO A 1 90 ? -8.342 12.195 15.180 1.00 75.06 90 PRO A O 1
ATOM 695 N N . GLY A 1 91 ? -6.813 13.715 15.808 1.00 66.00 91 GLY A N 1
ATOM 696 C CA . GLY A 1 91 ? -7.647 14.340 16.843 1.00 66.00 91 GLY A CA 1
ATOM 697 C C . GLY A 1 91 ? -7.597 13.745 18.251 1.00 66.00 91 GLY A C 1
ATOM 698 O O . GLY A 1 91 ? -8.412 14.150 19.073 1.00 66.00 91 GLY A O 1
ATOM 699 N N . ASP A 1 92 ? -6.666 12.840 18.563 1.00 60.47 92 ASP A N 1
ATOM 700 C CA . ASP A 1 92 ? -6.507 12.332 19.932 1.00 60.47 92 ASP A CA 1
ATOM 701 C C . ASP A 1 92 ? -5.021 12.178 20.310 1.00 60.47 92 ASP A C 1
ATOM 703 O O . ASP A 1 92 ? -4.372 11.250 19.825 1.00 60.47 92 ASP A O 1
ATOM 707 N N . PRO A 1 93 ? -4.456 13.089 21.124 1.00 58.06 93 PRO A N 1
ATOM 708 C CA . PRO A 1 93 ? -3.053 13.030 21.532 1.00 58.06 93 PRO A CA 1
ATOM 709 C C . PRO A 1 93 ? -2.750 11.921 22.554 1.00 58.06 93 PRO A C 1
ATOM 711 O O . PRO A 1 93 ? -1.578 11.636 22.785 1.00 58.06 93 PRO A O 1
ATOM 714 N N . GLU A 1 94 ? -3.761 11.290 23.165 1.00 49.72 94 GLU A N 1
ATOM 715 C CA . GLU A 1 94 ? -3.568 10.272 24.211 1.00 49.72 94 GLU A CA 1
ATOM 716 C C . GLU A 1 94 ? -3.588 8.830 23.680 1.00 49.72 94 GLU A C 1
ATOM 718 O O . GLU A 1 94 ? -3.316 7.881 24.420 1.00 49.72 94 GLU A O 1
ATOM 723 N N . LEU A 1 95 ? -3.909 8.628 22.399 1.00 56.19 95 LEU A N 1
ATOM 724 C CA . LEU A 1 95 ? -3.986 7.308 21.772 1.00 56.19 95 LEU A CA 1
ATOM 725 C C . LEU A 1 95 ? -2.919 7.146 20.688 1.00 56.19 95 LEU A C 1
ATOM 727 O O . LEU A 1 95 ? -2.523 8.145 20.091 1.00 56.19 95 LEU A O 1
ATOM 731 N N . PRO A 1 96 ? -2.477 5.909 20.378 1.00 57.38 96 PRO A N 1
ATOM 732 C CA . PRO A 1 96 ? -1.551 5.683 19.276 1.00 57.38 96 PRO A CA 1
ATOM 733 C C . PRO A 1 96 ? -2.162 6.234 17.986 1.00 57.38 96 PRO A C 1
ATOM 735 O O . PRO A 1 96 ? -3.133 5.698 17.449 1.00 57.38 96 PRO A O 1
ATOM 738 N N . GLY A 1 97 ? -1.600 7.348 17.516 1.00 69.19 97 GLY A N 1
ATOM 739 C CA . GLY A 1 97 ? -2.109 8.087 16.364 1.00 69.19 97 GLY A CA 1
ATOM 740 C C . GLY A 1 97 ? -1.872 7.376 15.034 1.00 69.19 97 GLY A C 1
ATOM 741 O O . GLY A 1 97 ? -2.388 7.837 14.018 1.00 69.19 97 GLY A O 1
ATOM 742 N N . PHE A 1 98 ? -1.116 6.269 15.026 1.00 78.44 98 PHE A N 1
ATOM 743 C CA . PHE A 1 98 ? -0.696 5.563 13.821 1.00 78.44 98 PHE A CA 1
ATOM 744 C C . PHE A 1 98 ? -0.857 4.035 13.905 1.00 78.44 98 PHE A C 1
ATOM 746 O O . PHE A 1 98 ? -0.582 3.405 14.928 1.00 78.44 98 PHE A O 1
ATOM 753 N N . LEU A 1 99 ? -1.288 3.447 12.789 1.00 82.88 99 LEU A N 1
ATOM 754 C CA . LEU A 1 99 ? -1.381 2.012 12.524 1.00 82.88 99 LEU A CA 1
ATOM 755 C C . LEU A 1 99 ? -0.658 1.725 11.207 1.00 82.88 99 LEU A C 1
ATOM 757 O O . LEU A 1 99 ? -1.039 2.235 10.156 1.00 82.88 99 LEU A O 1
ATOM 761 N N . LEU A 1 100 ? 0.380 0.903 11.270 1.00 86.38 100 LEU A N 1
ATOM 762 C CA . LEU A 1 100 ? 1.162 0.442 10.137 1.00 86.38 100 LEU A CA 1
ATOM 763 C C . LEU A 1 100 ? 0.687 -0.946 9.705 1.00 86.38 100 LEU A C 1
ATOM 765 O O . LEU A 1 100 ? 0.903 -1.933 10.410 1.00 86.38 100 LEU A O 1
ATOM 769 N N . LEU A 1 101 ? 0.074 -1.042 8.527 1.00 89.25 101 LEU A N 1
ATOM 770 C CA . LEU A 1 101 ? -0.220 -2.337 7.915 1.00 89.25 101 LEU A CA 1
ATOM 771 C C . LEU A 1 101 ? 0.943 -2.758 7.023 1.00 89.25 101 LEU A C 1
ATOM 773 O O . LEU A 1 101 ? 1.386 -1.992 6.169 1.00 89.25 101 LEU A O 1
ATOM 777 N N . VAL A 1 102 ? 1.407 -3.989 7.200 1.00 90.19 102 VAL A N 1
ATOM 778 C CA . VAL A 1 102 ? 2.503 -4.582 6.438 1.00 90.19 102 VAL A CA 1
ATOM 779 C C . VAL A 1 102 ? 1.947 -5.701 5.581 1.00 90.19 102 VAL A C 1
ATOM 781 O O . VAL A 1 102 ? 1.478 -6.712 6.098 1.00 90.19 102 VAL A O 1
ATOM 784 N N . LEU A 1 103 ? 2.018 -5.537 4.267 1.00 91.69 103 LEU A N 1
ATOM 785 C CA . LEU A 1 103 ? 1.579 -6.538 3.307 1.00 91.69 103 LEU A CA 1
ATOM 786 C C . LEU A 1 103 ? 2.787 -7.115 2.577 1.00 91.69 103 LEU A C 1
ATOM 788 O O . LEU A 1 103 ? 3.624 -6.382 2.055 1.00 91.69 103 LEU A O 1
ATOM 792 N N . ARG A 1 104 ? 2.856 -8.444 2.516 1.00 91.88 104 ARG A N 1
ATOM 793 C CA . ARG A 1 104 ? 3.844 -9.173 1.717 1.00 91.88 104 ARG A CA 1
ATOM 794 C C . ARG A 1 104 ? 3.232 -9.537 0.366 1.00 91.88 104 ARG A C 1
ATOM 796 O O . ARG A 1 104 ? 2.287 -10.314 0.322 1.00 91.88 104 ARG A O 1
ATOM 803 N N . ALA A 1 105 ? 3.778 -8.983 -0.713 1.00 90.00 105 ALA A N 1
ATOM 804 C CA . ALA A 1 105 ? 3.358 -9.234 -2.088 1.00 90.00 105 ALA A CA 1
ATOM 805 C C . ALA A 1 105 ? 4.435 -10.056 -2.814 1.00 90.00 105 ALA A C 1
ATOM 807 O O . ALA A 1 105 ? 5.560 -9.584 -3.004 1.00 90.00 105 ALA A O 1
ATOM 808 N N . VAL A 1 106 ? 4.118 -11.296 -3.192 1.00 85.88 106 VAL A N 1
ATOM 809 C CA . VAL A 1 106 ? 5.090 -12.209 -3.807 1.00 85.88 106 VAL A CA 1
ATOM 810 C C . VAL A 1 106 ? 5.173 -11.938 -5.310 1.00 85.88 106 VAL A C 1
ATOM 812 O O . VAL A 1 106 ? 4.166 -11.776 -5.996 1.00 85.88 106 VAL A O 1
ATOM 815 N N . ARG A 1 107 ? 6.399 -11.868 -5.844 1.00 77.12 107 ARG A N 1
ATOM 816 C CA . ARG A 1 107 ? 6.664 -11.502 -7.250 1.00 77.12 107 ARG A CA 1
ATOM 817 C C . ARG A 1 107 ? 6.045 -12.456 -8.271 1.00 77.12 107 ARG A C 1
ATOM 819 O O . ARG A 1 107 ? 5.684 -12.015 -9.355 1.00 77.12 107 ARG A O 1
ATOM 826 N N . GLY A 1 108 ? 5.925 -13.734 -7.918 1.00 69.38 108 GLY A N 1
ATOM 827 C CA . GLY A 1 108 ? 5.457 -14.802 -8.805 1.00 69.38 108 GLY A CA 1
ATOM 828 C C . GLY A 1 108 ? 3.940 -14.976 -8.893 1.00 69.38 108 GLY A C 1
ATOM 829 O O . GLY A 1 108 ? 3.494 -15.851 -9.628 1.00 69.38 108 GLY A O 1
ATOM 830 N N . ASP A 1 109 ? 3.145 -14.178 -8.175 1.00 65.31 109 ASP A N 1
ATOM 831 C CA . ASP A 1 109 ? 1.692 -14.396 -8.095 1.00 65.31 109 ASP A CA 1
ATOM 832 C C . ASP A 1 109 ? 0.951 -14.047 -9.401 1.00 65.31 109 ASP A C 1
ATOM 834 O O . ASP A 1 109 ? -0.192 -14.459 -9.600 1.00 65.31 109 ASP A O 1
ATOM 838 N N . HIS A 1 110 ? 1.576 -13.286 -10.307 1.00 67.56 110 HIS A N 1
ATOM 839 C CA . HIS A 1 110 ? 0.970 -12.875 -11.573 1.00 67.56 110 HIS A CA 1
ATOM 840 C C . HIS A 1 110 ? 2.048 -12.570 -12.636 1.00 67.56 110 HIS A C 1
ATOM 842 O O . HIS A 1 110 ? 3.105 -12.040 -12.289 1.00 67.56 110 HIS A O 1
ATOM 848 N N . PRO A 1 111 ? 1.801 -12.861 -13.933 1.00 63.41 111 PRO A N 1
ATOM 849 C CA . PRO A 1 111 ? 2.792 -12.718 -15.012 1.00 63.41 111 PRO A CA 1
ATOM 850 C C . PRO A 1 111 ? 3.385 -11.308 -15.146 1.00 63.41 111 PRO A C 1
ATOM 852 O O . PRO A 1 111 ? 4.558 -11.159 -15.467 1.00 63.41 111 PRO A O 1
ATOM 855 N N . ASP A 1 112 ? 2.591 -10.280 -14.843 1.00 72.06 112 ASP A N 1
ATOM 856 C CA . ASP A 1 112 ? 3.010 -8.871 -14.896 1.00 72.06 112 ASP A CA 1
ATOM 857 C C . ASP A 1 112 ? 3.541 -8.320 -13.551 1.00 72.06 112 ASP A C 1
ATOM 859 O O . ASP A 1 112 ? 3.653 -7.103 -13.386 1.00 72.06 112 ASP A O 1
ATOM 863 N N . GLY A 1 113 ? 3.809 -9.182 -12.564 1.00 80.38 113 GLY A N 1
ATOM 864 C CA . GLY A 1 113 ? 4.198 -8.806 -11.198 1.00 80.38 113 GLY A CA 1
ATOM 865 C C . GLY A 1 113 ? 3.031 -8.775 -10.197 1.00 80.38 113 GLY A C 1
ATOM 866 O O . GLY A 1 113 ? 1.882 -8.967 -10.595 1.00 80.38 113 GLY A O 1
ATOM 867 N N . PRO A 1 114 ? 3.296 -8.534 -8.895 1.00 88.81 114 PRO A N 1
ATOM 868 C CA . PRO A 1 114 ? 2.316 -8.734 -7.824 1.00 88.81 114 PRO A CA 1
ATOM 869 C C . PRO A 1 114 ? 1.021 -7.937 -8.008 1.00 88.81 114 PRO A C 1
ATOM 871 O O . PRO A 1 114 ? 1.059 -6.748 -8.331 1.00 88.81 114 PRO A O 1
ATOM 874 N N . LEU A 1 115 ? -0.120 -8.572 -7.726 1.00 91.50 115 LEU A N 1
ATOM 875 C CA . LEU A 1 115 ? -1.451 -7.965 -7.805 1.00 91.50 115 LEU A CA 1
ATOM 876 C C . LEU A 1 115 ? -2.095 -7.879 -6.413 1.00 91.50 115 LEU A C 1
ATOM 878 O O . LEU A 1 115 ? -2.417 -8.894 -5.805 1.00 91.50 115 LEU A O 1
ATOM 882 N N . VAL A 1 116 ? -2.337 -6.661 -5.932 1.00 93.31 116 VAL A N 1
ATOM 883 C CA . VAL A 1 116 ? -2.894 -6.365 -4.598 1.00 93.31 116 VAL A CA 1
ATOM 884 C C . VAL A 1 116 ? -4.217 -5.600 -4.748 1.00 93.31 116 VAL A C 1
ATOM 886 O O . VAL A 1 116 ? -4.385 -4.880 -5.729 1.00 93.31 116 VAL A O 1
ATOM 889 N N . PRO A 1 117 ? -5.212 -5.721 -3.852 1.00 95.44 117 PRO A N 1
ATOM 890 C CA . PRO A 1 117 ? -6.399 -4.866 -3.911 1.00 95.44 117 PRO A CA 1
ATOM 891 C C . PRO A 1 117 ? -6.083 -3.383 -3.694 1.00 95.44 117 PRO A C 1
ATOM 893 O O . PRO A 1 117 ? -5.285 -3.035 -2.831 1.00 95.44 117 PRO A O 1
ATOM 896 N N . SER A 1 118 ? -6.757 -2.510 -4.443 1.00 96.69 118 SER A N 1
ATOM 897 C CA . SER A 1 118 ? -6.656 -1.059 -4.264 1.00 96.69 118 SER A CA 1
ATOM 898 C C . SER A 1 118 ? -7.310 -0.605 -2.952 1.00 96.69 118 SER A C 1
ATOM 900 O O . SER A 1 118 ? -8.421 -1.024 -2.609 1.00 96.69 118 SER A O 1
ATOM 902 N N . ALA A 1 119 ? -6.634 0.290 -2.241 1.00 96.81 119 ALA A N 1
ATOM 903 C CA . ALA A 1 119 ? -7.124 1.032 -1.092 1.00 96.81 119 ALA A CA 1
ATOM 904 C C . ALA A 1 119 ? -7.966 2.258 -1.488 1.00 96.81 119 ALA A C 1
ATOM 906 O O . ALA A 1 119 ? -8.687 2.772 -0.632 1.00 96.81 119 ALA A O 1
ATOM 907 N N . VAL A 1 120 ? -7.955 2.702 -2.755 1.00 96.44 120 VAL A N 1
ATOM 908 C CA . VAL A 1 120 ? -8.655 3.925 -3.217 1.00 96.44 120 VAL A CA 1
ATOM 909 C C . VAL A 1 120 ? -10.143 3.943 -2.878 1.00 96.44 120 VAL A C 1
ATOM 911 O O . VAL A 1 120 ? -10.677 4.988 -2.508 1.00 96.44 120 VAL A O 1
ATOM 914 N N . ALA A 1 121 ? -10.817 2.792 -2.939 1.00 94.56 121 ALA A N 1
ATOM 915 C CA . ALA A 1 121 ? -12.234 2.687 -2.585 1.00 94.56 121 ALA A CA 1
ATOM 916 C C . ALA A 1 121 ? -12.516 2.997 -1.098 1.00 94.56 121 ALA A C 1
ATOM 918 O O . ALA A 1 121 ? -13.636 3.364 -0.743 1.00 94.56 121 ALA A O 1
ATOM 919 N N . VAL A 1 122 ? -11.517 2.836 -0.224 1.00 96.12 122 VAL A N 1
ATOM 920 C CA . VAL A 1 122 ? -11.614 3.125 1.215 1.00 96.12 122 VAL A CA 1
ATOM 921 C C . VAL A 1 122 ? -11.011 4.491 1.542 1.00 96.12 122 VAL A C 1
ATOM 923 O O . VAL A 1 122 ? -11.634 5.276 2.259 1.00 96.12 122 VAL A O 1
ATOM 926 N N . TYR A 1 123 ? -9.835 4.773 0.982 1.00 96.50 123 TYR A N 1
ATOM 927 C CA . TYR A 1 123 ? -9.052 5.989 1.172 1.00 96.50 123 TYR A CA 1
ATOM 928 C C . TYR A 1 123 ? -8.739 6.624 -0.189 1.00 96.50 123 TYR A C 1
ATOM 930 O O . TYR A 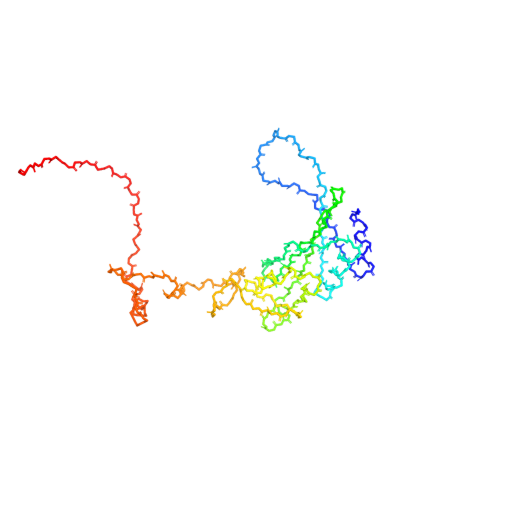1 123 ? -7.704 6.314 -0.781 1.00 96.50 123 TYR A O 1
ATOM 938 N N . PRO A 1 124 ? -9.572 7.554 -0.688 1.00 94.69 124 PRO A N 1
ATOM 939 C CA . PRO A 1 124 ? -9.364 8.177 -1.999 1.00 94.69 124 PRO A CA 1
ATOM 940 C C . PRO A 1 124 ? -7.996 8.859 -2.166 1.00 94.69 124 PRO A C 1
ATOM 942 O O . PRO A 1 124 ? -7.456 8.896 -3.270 1.00 94.69 124 PRO A O 1
ATOM 945 N N . GLY A 1 125 ? -7.401 9.340 -1.066 1.00 93.12 125 GLY A N 1
ATOM 946 C CA . GLY A 1 125 ? -6.060 9.938 -1.049 1.00 93.12 125 GLY A CA 1
ATOM 947 C C . GLY A 1 125 ? -4.919 8.983 -1.428 1.00 93.12 125 GLY A C 1
ATOM 948 O O . GLY A 1 125 ? -3.836 9.446 -1.769 1.00 93.12 125 GLY A O 1
ATOM 949 N N . SER A 1 126 ? -5.157 7.667 -1.437 1.00 95.56 126 SER A N 1
ATOM 950 C CA . SER A 1 126 ? -4.157 6.667 -1.844 1.00 95.56 126 SER A CA 1
ATOM 951 C C . SER A 1 126 ? -3.926 6.589 -3.356 1.00 95.56 126 SER A C 1
ATOM 953 O O . SER A 1 126 ? -2.957 5.970 -3.772 1.00 95.56 126 SER A O 1
ATOM 955 N N . ASN A 1 127 ? -4.747 7.245 -4.189 1.00 95.94 127 ASN A N 1
ATOM 956 C CA . ASN A 1 127 ? -4.668 7.138 -5.654 1.00 95.94 127 ASN A CA 1
ATOM 957 C C . ASN A 1 127 ? -3.264 7.449 -6.202 1.00 95.94 127 ASN A C 1
ATOM 959 O O . ASN A 1 127 ? -2.681 6.647 -6.928 1.00 95.94 127 ASN A O 1
ATOM 963 N N . LEU A 1 128 ? -2.687 8.591 -5.811 1.00 95.44 128 LEU A N 1
ATOM 964 C CA . LEU A 1 128 ? -1.349 8.968 -6.269 1.00 95.44 128 LEU A CA 1
ATOM 965 C C . LEU A 1 128 ? -0.276 8.003 -5.746 1.00 95.44 128 LEU A C 1
ATOM 967 O O . LEU A 1 128 ? 0.640 7.650 -6.480 1.00 95.44 128 LEU A O 1
ATOM 971 N N . GLN A 1 129 ? -0.426 7.544 -4.506 1.00 96.94 129 GLN A N 1
ATOM 972 C CA . GLN A 1 129 ? 0.545 6.680 -3.837 1.00 96.94 129 GLN A CA 1
ATOM 973 C C . GLN A 1 129 ? 0.543 5.266 -4.442 1.00 96.94 129 GLN A C 1
ATOM 975 O O . GLN A 1 129 ? 1.598 4.690 -4.687 1.00 96.94 129 GLN A O 1
ATOM 980 N N . GLU A 1 130 ? -0.629 4.721 -4.784 1.00 97.00 130 GLU A N 1
ATOM 981 C CA . GLU A 1 130 ? -0.738 3.463 -5.534 1.00 97.00 130 GLU A CA 1
ATOM 982 C C . GLU A 1 130 ? -0.109 3.578 -6.926 1.00 97.00 130 GLU A C 1
ATOM 984 O O . GLU A 1 130 ? 0.570 2.657 -7.380 1.00 97.00 130 GLU A O 1
ATOM 989 N N . ARG A 1 131 ? -0.281 4.721 -7.600 1.00 96.38 131 ARG A N 1
ATOM 990 C CA . ARG A 1 131 ? 0.352 4.982 -8.901 1.00 96.38 131 ARG A CA 1
ATOM 991 C C . ARG A 1 131 ? 1.869 5.113 -8.803 1.00 96.38 131 ARG A C 1
ATOM 993 O O . ARG A 1 131 ? 2.562 4.608 -9.679 1.00 96.38 131 ARG A O 1
ATOM 1000 N N . GLU A 1 132 ? 2.381 5.743 -7.752 1.00 96.44 132 GLU A N 1
ATOM 1001 C CA . GLU A 1 132 ? 3.816 5.829 -7.465 1.00 96.44 132 GLU A CA 1
ATOM 1002 C C . GLU A 1 132 ? 4.419 4.441 -7.215 1.00 96.44 132 GLU A C 1
ATOM 1004 O O . GLU A 1 132 ? 5.400 4.069 -7.860 1.00 96.44 132 GLU A O 1
ATOM 1009 N N . VAL A 1 133 ? 3.791 3.632 -6.356 1.00 96.25 133 VAL A N 1
ATOM 1010 C CA . VAL A 1 133 ? 4.235 2.256 -6.093 1.00 96.25 133 VAL A CA 1
ATOM 1011 C C . VAL A 1 133 ? 4.156 1.402 -7.364 1.00 96.25 133 VAL A C 1
ATOM 1013 O O . VAL A 1 133 ? 5.058 0.608 -7.635 1.00 96.25 133 VAL A O 1
ATOM 1016 N N . PHE A 1 134 ? 3.124 1.572 -8.188 1.00 94.50 134 PHE A N 1
ATOM 1017 C CA . PHE A 1 134 ? 3.050 0.910 -9.489 1.00 94.50 134 PHE A CA 1
ATOM 1018 C C . PHE A 1 134 ? 4.189 1.329 -10.422 1.00 94.50 134 PHE A C 1
ATOM 1020 O O . PHE A 1 134 ? 4.803 0.484 -11.067 1.00 94.50 134 PHE A O 1
ATOM 1027 N N . ASP A 1 135 ? 4.504 2.616 -10.488 1.00 93.25 135 ASP A N 1
ATOM 1028 C CA . ASP A 1 135 ? 5.525 3.127 -11.394 1.00 93.25 135 ASP A CA 1
ATOM 1029 C C . ASP A 1 135 ? 6.939 2.688 -10.986 1.00 93.25 135 ASP A C 1
ATOM 1031 O O . ASP A 1 135 ? 7.694 2.139 -11.793 1.00 93.25 135 ASP A O 1
ATOM 1035 N N . LEU A 1 136 ? 7.272 2.858 -9.706 1.00 93.81 136 LEU A N 1
ATOM 1036 C CA . LEU A 1 136 ? 8.623 2.649 -9.192 1.00 93.81 136 LEU A CA 1
ATOM 1037 C C . LEU A 1 136 ? 8.916 1.208 -8.778 1.00 93.81 136 LEU A C 1
ATOM 1039 O O . LEU A 1 136 ? 10.058 0.771 -8.900 1.00 93.81 136 LEU A O 1
ATOM 1043 N N . MET A 1 137 ? 7.900 0.480 -8.303 1.00 93.31 137 MET A N 1
ATOM 1044 C CA . MET A 1 137 ? 8.031 -0.873 -7.743 1.00 93.31 137 MET A CA 1
ATOM 1045 C C . MET A 1 137 ? 7.251 -1.922 -8.541 1.00 93.31 137 MET A C 1
ATOM 1047 O O . MET A 1 137 ? 7.427 -3.119 -8.316 1.00 93.31 137 MET A O 1
ATOM 1051 N N . GLY A 1 138 ? 6.387 -1.520 -9.475 1.00 91.19 138 GLY A N 1
ATOM 1052 C CA . GLY A 1 138 ? 5.645 -2.431 -10.352 1.00 91.19 138 GLY A CA 1
ATOM 1053 C C . GLY A 1 138 ? 4.619 -3.310 -9.650 1.00 91.19 138 GLY A C 1
ATOM 1054 O O . GLY A 1 138 ? 4.339 -4.408 -10.125 1.00 91.19 138 GLY A O 1
ATOM 1055 N N . VAL A 1 139 ? 4.083 -2.864 -8.513 1.00 93.00 139 VAL A N 1
ATOM 1056 C CA . VAL A 1 139 ? 2.929 -3.518 -7.880 1.00 93.00 139 VAL A CA 1
ATOM 1057 C C . VAL A 1 139 ? 1.659 -3.048 -8.572 1.00 93.00 139 VAL A C 1
ATOM 1059 O O . VAL A 1 139 ? 1.450 -1.851 -8.759 1.00 93.00 139 VAL A O 1
ATOM 1062 N N . ARG A 1 140 ? 0.784 -3.980 -8.938 1.00 93.06 140 ARG A N 1
ATOM 1063 C CA . ARG A 1 140 ? -0.492 -3.677 -9.584 1.00 93.06 140 ARG A CA 1
ATOM 1064 C C . ARG A 1 140 ? -1.619 -3.660 -8.562 1.00 93.06 140 ARG A C 1
ATOM 1066 O O . ARG A 1 140 ? -1.676 -4.514 -7.682 1.00 93.06 140 ARG A O 1
ATOM 1073 N N . PHE A 1 141 ? -2.557 -2.733 -8.737 1.00 94.50 141 PHE A N 1
ATOM 1074 C CA . PHE A 1 141 ? -3.686 -2.550 -7.827 1.00 94.50 141 PHE A CA 1
ATOM 1075 C C . PHE A 1 141 ? -5.022 -2.909 -8.488 1.00 94.50 141 PHE A C 1
ATOM 1077 O O . PHE A 1 141 ? -5.491 -2.240 -9.413 1.00 94.50 141 PHE A O 1
ATOM 1084 N N . ARG A 1 142 ? -5.665 -3.983 -8.017 1.00 94.25 142 ARG A N 1
ATOM 1085 C CA . ARG A 1 142 ? -6.974 -4.439 -8.502 1.00 94.25 142 ARG A CA 1
ATOM 1086 C C . ARG A 1 142 ? -8.071 -3.494 -8.014 1.00 94.25 142 ARG A C 1
ATOM 1088 O O . ARG A 1 142 ? -8.261 -3.335 -6.810 1.00 94.25 142 ARG A O 1
ATOM 1095 N N . GLY A 1 143 ? -8.837 -2.935 -8.949 1.00 92.31 143 GLY A N 1
ATOM 1096 C CA . GLY A 1 143 ? -9.929 -2.002 -8.651 1.00 92.31 143 GLY A CA 1
ATOM 1097 C C . GLY A 1 143 ? -9.506 -0.533 -8.560 1.00 92.31 143 GLY A C 1
ATOM 1098 O O . GLY A 1 143 ? -10.341 0.301 -8.224 1.00 92.31 143 GLY A O 1
ATOM 1099 N N . HIS A 1 144 ? -8.248 -0.206 -8.878 1.00 94.62 144 HIS A N 1
ATOM 1100 C CA . HIS A 1 144 ? -7.803 1.183 -8.987 1.00 94.62 144 HIS A CA 1
ATOM 1101 C C . HIS A 1 144 ? -8.440 1.856 -10.223 1.00 94.62 144 HIS A C 1
ATOM 1103 O O . HIS A 1 144 ? -8.421 1.260 -11.303 1.00 94.62 144 HIS A O 1
ATOM 1109 N N . PRO A 1 145 ? -8.984 3.085 -10.117 1.00 92.44 145 PRO A N 1
ATOM 1110 C CA . PRO A 1 145 ? -9.751 3.714 -11.198 1.00 92.44 145 PRO A CA 1
ATOM 1111 C C . PRO A 1 145 ? -8.915 4.060 -12.439 1.00 92.44 145 PRO A C 1
ATOM 1113 O O . PRO A 1 145 ? -9.413 3.985 -13.558 1.00 92.44 145 PRO A O 1
ATOM 1116 N N . GLN A 1 146 ? -7.649 4.446 -12.257 1.00 90.94 146 GLN A N 1
ATOM 1117 C CA . GLN A 1 146 ? -6.747 4.806 -13.354 1.00 90.94 146 GLN A CA 1
ATOM 1118 C C . GLN A 1 146 ? 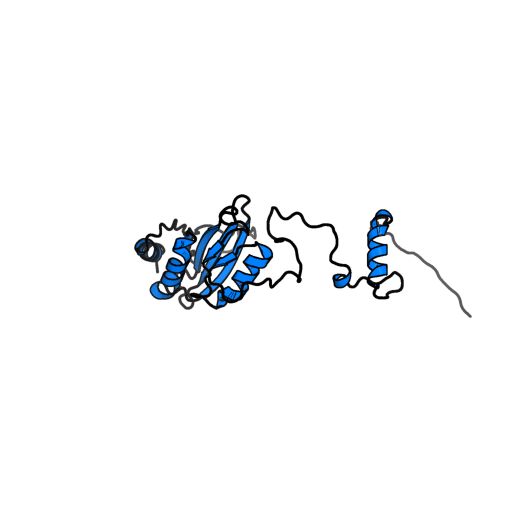-5.300 4.515 -12.957 1.00 90.94 146 GLN A C 1
ATOM 1120 O O . GLN A 1 146 ? -4.586 5.385 -12.462 1.00 90.94 146 GLN A O 1
ATOM 1125 N N . LEU A 1 147 ? -4.884 3.253 -13.075 1.00 90.88 147 LEU A N 1
ATOM 1126 C CA . LEU A 1 147 ? -3.521 2.860 -12.724 1.00 90.88 147 LEU A CA 1
ATOM 1127 C C . LEU A 1 147 ? -2.579 3.142 -13.898 1.00 90.88 147 LEU A C 1
ATOM 1129 O O . LEU A 1 147 ? -2.533 2.386 -14.865 1.00 90.88 147 LEU A O 1
ATOM 1133 N N . THR A 1 148 ? -1.853 4.252 -13.816 1.00 88.88 148 THR A N 1
ATOM 1134 C CA . THR A 1 148 ? -0.866 4.668 -14.817 1.00 88.88 148 THR A CA 1
ATOM 1135 C C . THR A 1 148 ? 0.382 5.210 -14.133 1.00 88.88 148 THR A C 1
ATOM 1137 O O . THR A 1 148 ? 0.305 5.724 -13.012 1.00 88.88 148 THR A O 1
ATOM 1140 N N . ARG A 1 149 ? 1.518 5.142 -14.840 1.00 87.25 149 ARG A N 1
ATOM 1141 C CA . ARG A 1 149 ? 2.785 5.758 -14.421 1.00 87.25 149 ARG A CA 1
ATOM 1142 C C . ARG A 1 149 ? 2.599 7.258 -14.150 1.00 87.25 149 ARG A C 1
ATOM 1144 O O . ARG A 1 149 ? 1.670 7.882 -14.685 1.00 87.25 149 ARG A O 1
ATOM 1151 N N . VAL A 1 150 ? 3.418 7.812 -13.262 1.00 91.56 150 VAL A N 1
ATOM 1152 C CA . VAL A 1 150 ? 3.281 9.205 -12.802 1.00 91.56 150 VAL A CA 1
ATOM 1153 C C . VAL A 1 150 ? 4.615 9.910 -12.559 1.00 91.56 150 VAL A C 1
ATOM 1155 O O . VAL A 1 150 ? 4.669 11.126 -12.700 1.00 91.56 150 VAL A O 1
ATOM 1158 N N . LEU A 1 151 ? 5.681 9.173 -12.246 1.00 90.50 151 LEU A N 1
ATOM 1159 C CA . LEU A 1 151 ? 7.020 9.701 -11.991 1.00 90.50 151 LEU A CA 1
ATOM 1160 C C . LEU A 1 151 ? 7.985 9.437 -13.149 1.00 90.50 151 LEU A C 1
ATOM 1162 O O . LEU A 1 151 ? 8.799 10.298 -13.471 1.00 90.50 151 LEU A O 1
ATOM 1166 N N . THR A 1 152 ? 7.910 8.267 -13.782 1.00 84.69 152 THR A N 1
ATOM 1167 C CA . THR A 1 152 ? 8.779 7.934 -14.916 1.00 84.69 152 THR A CA 1
ATOM 1168 C C . THR A 1 152 ? 8.224 8.479 -16.230 1.00 84.69 152 THR A C 1
ATOM 1170 O O . THR A 1 152 ? 7.023 8.727 -16.384 1.00 84.69 152 THR A O 1
ATOM 1173 N N . TRP A 1 153 ? 9.113 8.689 -17.202 1.00 80.12 153 TRP A N 1
ATOM 1174 C CA . TRP A 1 153 ? 8.730 9.225 -18.504 1.00 80.12 153 TRP A CA 1
ATOM 1175 C C . TRP A 1 153 ? 7.965 8.192 -19.353 1.00 80.12 153 TRP A C 1
ATOM 1177 O O . TRP A 1 153 ? 8.106 6.977 -19.166 1.00 80.12 153 TRP A O 1
ATOM 1187 N N . PRO A 1 154 ? 7.167 8.646 -20.336 1.00 73.75 154 PRO A N 1
ATOM 1188 C CA . PRO A 1 154 ? 6.499 7.749 -21.272 1.00 73.75 154 PRO A CA 1
ATOM 1189 C C . PRO A 1 154 ? 7.503 6.848 -22.004 1.00 73.75 154 PRO A C 1
ATOM 1191 O O . PRO A 1 154 ? 8.415 7.336 -22.667 1.00 73.75 154 PRO A O 1
ATOM 1194 N N . GLY A 1 155 ? 7.323 5.530 -21.901 1.00 73.12 155 GLY A N 1
ATOM 1195 C CA . GLY A 1 155 ? 8.211 4.541 -22.524 1.00 73.12 155 GLY A CA 1
ATOM 1196 C C . GLY A 1 155 ? 9.334 4.019 -21.625 1.00 73.12 155 GLY A C 1
ATOM 1197 O O . GLY A 1 155 ? 10.076 3.146 -22.071 1.00 73.12 155 GLY A O 1
ATOM 1198 N N . PHE A 1 156 ? 9.433 4.482 -20.371 1.00 78.75 156 PHE A N 1
ATOM 1199 C CA . PHE A 1 156 ? 10.340 3.902 -19.379 1.00 78.75 156 PHE A CA 1
ATOM 1200 C C . PHE A 1 156 ? 10.116 2.388 -19.247 1.00 78.75 156 PHE A C 1
ATOM 1202 O O . PHE A 1 156 ? 8.987 1.923 -19.036 1.00 78.75 156 PHE A O 1
ATOM 1209 N N . ARG A 1 157 ? 11.197 1.611 -19.362 1.00 78.88 157 ARG A N 1
ATOM 1210 C CA . ARG A 1 157 ? 11.173 0.151 -19.231 1.00 78.88 157 ARG A CA 1
ATOM 1211 C C . ARG A 1 157 ? 11.640 -0.242 -17.836 1.00 78.88 157 ARG A C 1
ATOM 1213 O O . ARG A 1 157 ? 12.729 0.120 -17.423 1.00 78.88 157 ARG A O 1
ATOM 1220 N N . GLY A 1 158 ? 10.819 -1.014 -17.130 1.00 84.50 158 GLY A N 1
ATOM 1221 C CA . GLY A 1 158 ? 11.137 -1.506 -15.790 1.00 84.50 158 GLY A CA 1
ATOM 1222 C C . GLY A 1 158 ? 10.617 -0.624 -14.652 1.00 84.50 158 GLY A C 1
ATOM 1223 O O . GLY A 1 158 ? 9.667 0.151 -14.827 1.00 84.50 158 GLY A O 1
ATOM 1224 N N . HIS A 1 159 ? 11.215 -0.819 -13.476 1.00 89.50 159 HIS A N 1
ATOM 1225 C CA . HIS A 1 159 ? 10.786 -0.278 -12.185 1.00 89.50 159 HIS A CA 1
ATOM 1226 C C . HIS A 1 159 ? 12.033 0.062 -11.348 1.00 89.50 159 HIS A C 1
ATOM 1228 O O . HIS A 1 159 ? 12.627 -0.846 -10.766 1.00 89.50 159 HIS A O 1
ATOM 1234 N N . PRO A 1 160 ? 12.461 1.336 -11.321 1.00 90.31 160 PRO A N 1
ATOM 1235 C CA . PRO A 1 160 ? 13.817 1.725 -10.925 1.00 90.31 160 PRO A CA 1
ATOM 1236 C C . PRO A 1 160 ? 14.160 1.478 -9.454 1.00 90.31 160 PRO A C 1
ATOM 1238 O O . PRO A 1 160 ? 15.334 1.394 -9.116 1.00 90.31 160 PRO A O 1
ATOM 1241 N N . LEU A 1 161 ? 13.165 1.375 -8.569 1.00 91.62 161 LEU A N 1
ATOM 1242 C CA . LEU A 1 161 ? 13.403 1.130 -7.143 1.00 91.62 161 LEU A CA 1
ATOM 1243 C C . LEU A 1 161 ? 13.457 -0.362 -6.786 1.00 91.62 161 LEU A C 1
ATOM 1245 O O . LEU A 1 161 ? 13.588 -0.712 -5.610 1.00 91.62 161 LEU A O 1
ATOM 1249 N N . ARG A 1 162 ? 13.361 -1.255 -7.776 1.00 89.44 162 ARG A N 1
ATOM 1250 C CA . ARG A 1 162 ? 13.589 -2.676 -7.539 1.00 89.44 162 ARG A CA 1
ATOM 1251 C C . ARG A 1 162 ? 15.085 -2.990 -7.501 1.00 89.44 162 ARG A C 1
ATOM 1253 O O . ARG A 1 162 ? 15.864 -2.451 -8.271 1.00 89.44 162 ARG A O 1
ATOM 1260 N N . LYS A 1 163 ? 15.484 -3.914 -6.634 1.00 88.19 163 LYS A N 1
ATOM 1261 C CA . LYS A 1 163 ? 16.858 -4.410 -6.484 1.00 88.19 163 LYS A CA 1
ATOM 1262 C C . LYS A 1 163 ? 17.329 -5.226 -7.686 1.00 88.19 163 LYS A C 1
ATOM 1264 O O . LYS A 1 163 ? 18.525 -5.292 -7.924 1.00 88.19 163 LYS A O 1
ATOM 1269 N N . ASP A 1 164 ? 16.402 -5.859 -8.405 1.00 84.00 164 ASP A N 1
ATOM 1270 C CA . ASP A 1 164 ? 16.661 -6.562 -9.667 1.00 84.00 164 ASP A CA 1
ATOM 1271 C C . ASP A 1 164 ? 16.667 -5.623 -10.882 1.00 84.00 164 ASP A C 1
ATOM 1273 O O . ASP A 1 164 ? 16.855 -6.079 -12.006 1.00 84.00 164 ASP A O 1
ATOM 1277 N N . TYR A 1 165 ? 16.444 -4.320 -10.681 1.00 83.81 165 TYR A N 1
ATOM 1278 C CA . TY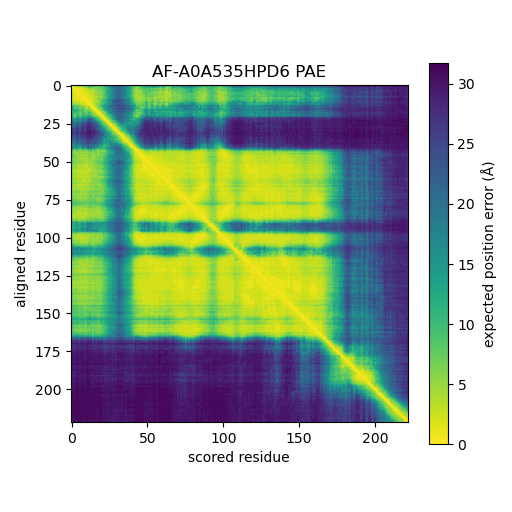R A 1 165 ? 16.557 -3.352 -11.757 1.00 83.81 165 TYR A CA 1
ATOM 1279 C C . TYR A 1 165 ? 18.031 -3.099 -12.064 1.00 83.81 165 TYR A C 1
ATOM 1281 O O . TYR A 1 165 ? 18.739 -2.422 -11.318 1.00 83.81 165 TYR A O 1
ATOM 1289 N N . GLU A 1 166 ? 18.483 -3.638 -13.187 1.00 76.12 166 GLU A N 1
ATOM 1290 C CA . GLU A 1 166 ? 19.742 -3.232 -13.787 1.00 76.12 166 GLU A CA 1
ATOM 1291 C C . GLU A 1 166 ? 19.551 -1.820 -14.336 1.00 76.12 166 GLU A C 1
ATOM 1293 O O . GLU A 1 166 ? 18.716 -1.583 -15.216 1.00 76.12 166 GLU A O 1
ATOM 1298 N N . GLN A 1 167 ? 20.279 -0.863 -13.754 1.00 65.44 167 GLN A N 1
ATOM 1299 C CA . GLN A 1 167 ? 20.303 0.489 -14.277 1.00 65.44 167 GLN A CA 1
ATOM 1300 C C . GLN A 1 167 ? 20.782 0.404 -15.721 1.00 65.44 167 GLN A C 1
ATOM 1302 O O . GLN A 1 167 ? 21.886 -0.055 -16.000 1.00 65.44 167 GLN A O 1
ATOM 1307 N N . ILE A 1 168 ? 19.904 0.799 -16.634 1.00 57.75 168 ILE A N 1
ATOM 1308 C CA . ILE A 1 168 ? 20.256 0.933 -18.035 1.00 57.75 168 ILE A CA 1
ATOM 1309 C C . ILE A 1 168 ? 21.284 2.073 -18.089 1.00 57.75 168 ILE A C 1
ATOM 1311 O O . ILE A 1 168 ? 20.915 3.236 -17.939 1.00 57.75 168 ILE A O 1
ATOM 1315 N N . ASP A 1 169 ? 22.568 1.725 -18.217 1.00 49.97 169 ASP A N 1
ATOM 1316 C CA . ASP A 1 169 ? 23.657 2.678 -18.494 1.00 49.97 169 ASP A CA 1
ATOM 1317 C C . ASP A 1 169 ? 23.520 3.285 -19.905 1.00 49.97 169 ASP A C 1
ATOM 1319 O O . ASP A 1 169 ? 24.112 4.321 -20.202 1.00 49.97 169 ASP A O 1
ATOM 1323 N N . GLU A 1 170 ? 22.686 2.686 -20.763 1.00 49.97 170 GLU A N 1
ATOM 1324 C CA . GLU A 1 170 ? 22.279 3.255 -22.047 1.00 49.97 170 GLU A CA 1
ATOM 1325 C C . GLU A 1 170 ? 21.286 4.410 -21.835 1.00 49.97 170 GLU A C 1
ATOM 1327 O O . GLU A 1 170 ? 20.070 4.235 -21.754 1.00 49.97 170 GLU A O 1
ATOM 1332 N N . GLU A 1 171 ? 21.872 5.600 -21.737 1.00 49.31 171 GLU A N 1
ATOM 1333 C CA . GLU A 1 171 ? 21.325 6.890 -22.142 1.00 49.31 171 GLU A CA 1
ATOM 1334 C C . GLU A 1 171 ? 19.944 7.280 -21.584 1.00 49.31 171 GLU A C 1
ATOM 1336 O O . GLU A 1 171 ? 18.875 6.843 -22.024 1.00 49.31 171 GLU A O 1
ATOM 1341 N N . ILE A 1 172 ? 19.944 8.313 -20.732 1.00 50.97 172 ILE A N 1
ATOM 1342 C CA . ILE A 1 172 ? 18.861 9.304 -20.783 1.00 50.97 172 ILE A CA 1
ATOM 1343 C C . ILE A 1 172 ? 18.668 9.626 -22.269 1.00 50.97 172 ILE A C 1
ATOM 1345 O O . ILE A 1 172 ? 19.642 10.073 -22.875 1.00 50.97 172 ILE A O 1
ATOM 1349 N N . PRO A 1 173 ? 17.471 9.432 -22.862 1.00 47.03 173 PRO A N 1
ATOM 1350 C CA . PRO A 1 173 ? 17.263 9.776 -24.257 1.00 47.03 173 PRO A CA 1
ATOM 1351 C C . PRO A 1 173 ? 17.795 11.190 -24.452 1.00 47.03 173 PRO A C 1
ATOM 1353 O O . PRO A 1 173 ? 17.353 12.088 -23.738 1.00 47.03 173 PRO A O 1
ATOM 1356 N N . TRP A 1 174 ? 18.750 11.396 -25.356 1.00 48.81 174 TRP A N 1
ATOM 1357 C CA . TRP A 1 174 ? 19.393 12.690 -25.642 1.00 48.81 174 TRP A CA 1
ATOM 1358 C C . TRP A 1 174 ? 18.389 13.865 -25.702 1.00 48.81 174 TRP A C 1
ATOM 1360 O O . TRP A 1 174 ? 18.696 14.996 -25.324 1.00 48.81 174 TRP A O 1
ATOM 1370 N N . ARG A 1 175 ? 17.134 13.569 -26.069 1.00 42.25 175 ARG A N 1
ATOM 1371 C CA . ARG A 1 175 ? 15.961 14.455 -26.075 1.00 42.25 175 ARG A CA 1
ATOM 1372 C C . ARG A 1 175 ? 15.594 15.066 -24.700 1.00 42.25 175 ARG A C 1
ATOM 1374 O O . ARG A 1 175 ? 14.961 16.116 -24.665 1.00 42.25 175 ARG A O 1
ATOM 1381 N N . LEU A 1 176 ? 15.967 14.435 -23.583 1.00 46.28 176 LEU A N 1
ATOM 1382 C CA . LEU A 1 176 ? 15.767 14.883 -22.191 1.00 46.28 176 LEU A CA 1
ATOM 1383 C C . LEU A 1 176 ? 16.999 15.590 -21.607 1.00 46.28 176 LEU A C 1
ATOM 1385 O O . LEU A 1 176 ? 16.854 16.410 -20.704 1.00 46.28 176 LEU A O 1
ATOM 1389 N N . ALA A 1 177 ? 18.195 15.289 -22.117 1.00 50.75 177 ALA A N 1
ATOM 1390 C CA . ALA A 1 177 ? 19.452 15.803 -21.578 1.00 50.75 177 ALA A CA 1
ATOM 1391 C C . ALA A 1 177 ? 19.748 17.259 -21.991 1.00 50.75 177 ALA A C 1
ATOM 1393 O O . ALA A 1 177 ? 20.685 17.861 -21.472 1.00 50.75 177 ALA A O 1
ATOM 1394 N N . GLY A 1 178 ? 18.961 17.847 -22.908 1.00 48.38 178 GLY A N 1
ATOM 1395 C CA . GLY A 1 178 ? 19.162 19.227 -23.372 1.00 48.38 178 GLY A CA 1
ATOM 1396 C C . GLY A 1 178 ? 20.578 19.471 -23.900 1.00 48.38 178 GLY A C 1
ATOM 1397 O O . GLY A 1 178 ? 21.084 20.590 -23.793 1.00 48.38 178 GLY A O 1
ATOM 1398 N N . LEU A 1 179 ? 21.230 18.410 -24.391 1.00 49.25 179 LEU A N 1
ATOM 1399 C CA . LEU A 1 179 ? 22.633 18.446 -24.760 1.00 49.25 179 LEU A CA 1
ATOM 1400 C C . LEU A 1 179 ? 22.809 19.407 -25.923 1.00 49.25 179 LEU A C 1
ATOM 1402 O O . LEU A 1 179 ? 22.122 19.348 -26.946 1.00 49.25 179 LEU A O 1
ATOM 1406 N N . ARG A 1 180 ? 23.728 20.335 -25.696 1.00 52.38 180 ARG A N 1
ATOM 1407 C CA . ARG A 1 180 ? 24.177 21.281 -26.692 1.00 52.38 180 ARG A CA 1
ATOM 1408 C C . ARG A 1 180 ? 25.397 20.687 -27.379 1.00 52.38 180 ARG A C 1
ATOM 1410 O O . ARG A 1 180 ? 26.255 20.121 -26.703 1.00 52.38 180 ARG A O 1
ATOM 1417 N N . GLY A 1 181 ? 25.472 20.834 -28.694 1.00 52.34 181 GLY A N 1
ATOM 1418 C CA . GLY A 1 181 ? 26.693 20.579 -29.439 1.00 52.34 181 GLY A CA 1
ATOM 1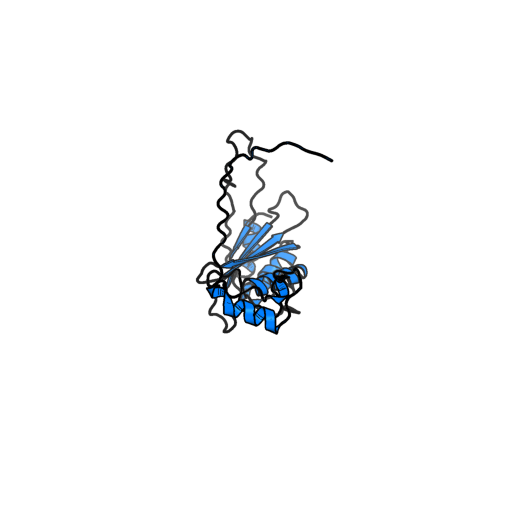419 C C . GLY A 1 181 ? 27.847 21.463 -28.941 1.00 52.34 181 GLY A C 1
ATOM 1420 O O . GLY A 1 181 ? 27.636 22.374 -28.132 1.00 52.34 181 GLY A O 1
ATOM 1421 N N . PRO A 1 182 ? 29.078 21.238 -29.430 1.00 50.47 182 PRO A N 1
ATOM 1422 C CA . PRO A 1 182 ? 30.255 22.044 -29.080 1.00 50.47 182 PRO A CA 1
ATOM 1423 C C . PRO A 1 182 ? 30.074 23.556 -29.317 1.00 50.47 182 PRO A C 1
ATOM 1425 O O . PRO A 1 182 ? 30.759 24.378 -28.716 1.00 50.47 182 PRO A O 1
ATOM 1428 N N . ASP A 1 183 ? 29.140 23.917 -30.193 1.00 51.59 183 ASP A N 1
ATOM 1429 C CA . ASP A 1 183 ? 28.737 25.268 -30.576 1.00 51.59 183 ASP A CA 1
ATOM 1430 C C . ASP A 1 183 ? 27.585 25.845 -29.729 1.00 51.59 183 ASP A C 1
ATOM 1432 O O . ASP A 1 183 ? 27.187 26.998 -29.906 1.00 51.59 183 ASP A O 1
ATOM 1436 N N . GLY A 1 184 ? 27.036 25.068 -28.795 1.00 51.91 184 GLY A N 1
ATOM 1437 C CA . GLY A 1 184 ? 25.912 25.479 -27.969 1.00 51.91 184 GLY A CA 1
ATOM 1438 C C . GLY A 1 184 ? 24.532 25.216 -28.590 1.00 51.91 184 GLY A C 1
ATOM 1439 O O . GLY A 1 184 ? 23.536 25.568 -27.950 1.00 51.91 184 GLY A O 1
ATOM 1440 N N . ALA A 1 185 ? 24.427 24.633 -29.789 1.00 55.00 185 ALA A N 1
ATOM 1441 C CA . ALA A 1 185 ? 23.148 24.385 -30.461 1.00 55.00 185 ALA A CA 1
ATOM 1442 C C . ALA A 1 185 ? 22.494 23.074 -29.996 1.00 55.00 185 ALA A C 1
ATOM 1444 O O . ALA A 1 185 ? 23.180 22.126 -29.633 1.00 55.00 185 ALA A O 1
ATOM 1445 N N . LEU A 1 186 ? 21.157 23.007 -29.991 1.00 55.66 186 LEU A N 1
ATOM 1446 C CA . LEU A 1 186 ? 20.459 21.741 -29.738 1.00 55.66 186 LEU A CA 1
ATOM 1447 C C . LEU A 1 186 ? 20.697 20.802 -30.923 1.00 55.66 186 LEU A C 1
ATOM 1449 O O . LEU A 1 186 ? 20.387 21.173 -32.054 1.00 55.66 186 LEU A O 1
ATOM 1453 N N . LEU A 1 187 ? 21.222 19.609 -30.650 1.00 55.47 187 LEU A N 1
ATOM 1454 C CA . LEU A 1 187 ? 21.478 18.606 -31.684 1.00 55.47 187 LEU A CA 1
ATOM 1455 C C . LEU A 1 187 ? 20.163 18.049 -32.250 1.00 55.47 187 LEU 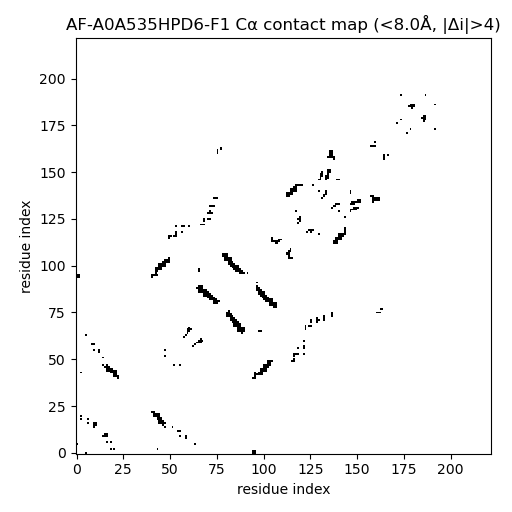A C 1
ATOM 1457 O O . LEU A 1 187 ? 19.209 17.797 -31.505 1.00 55.47 187 LEU A O 1
ATOM 1461 N N . GLY A 1 188 ? 20.117 17.851 -33.570 1.00 58.88 188 GLY A N 1
ATOM 1462 C CA . GLY A 1 188 ? 19.022 17.161 -34.252 1.00 58.88 188 GLY A CA 1
ATOM 1463 C C . GLY A 1 188 ? 19.026 15.642 -34.022 1.00 58.88 188 GLY A C 1
ATOM 1464 O O . GLY A 1 188 ? 19.980 15.074 -33.496 1.00 58.88 188 GLY A O 1
ATOM 1465 N N . GLU A 1 189 ? 17.956 14.958 -34.448 1.00 53.53 189 GLU A N 1
ATOM 1466 C CA . GLU A 1 189 ? 17.766 13.504 -34.251 1.00 53.53 189 GLU A CA 1
ATOM 1467 C C . GLU A 1 189 ? 18.881 12.635 -34.847 1.00 53.53 189 GLU A C 1
ATOM 1469 O O . GLU A 1 189 ? 19.311 11.662 -34.227 1.00 53.53 189 GLU A O 1
ATOM 1474 N N . GLU A 1 190 ? 19.339 12.968 -36.052 1.00 58.22 190 GLU A N 1
ATOM 1475 C CA . GLU A 1 190 ? 20.387 12.210 -36.745 1.00 58.22 190 GLU A CA 1
ATOM 1476 C C . GLU A 1 190 ? 21.776 12.492 -36.161 1.00 58.22 190 GLU A C 1
ATOM 1478 O O . GLU A 1 190 ? 22.589 11.579 -36.033 1.00 58.22 190 GLU A O 1
ATOM 1483 N N . GLU A 1 191 ? 22.026 13.733 -35.741 1.00 57.19 191 GLU A N 1
ATOM 1484 C CA . GLU A 1 191 ? 23.300 14.179 -35.165 1.00 57.19 191 GLU A CA 1
ATOM 1485 C C . GLU A 1 191 ? 23.519 13.591 -33.768 1.00 57.19 191 GLU A C 1
ATOM 1487 O O . GLU A 1 191 ? 24.607 13.106 -33.465 1.00 57.19 191 GLU A O 1
ATOM 1492 N N . ALA A 1 192 ? 22.470 13.556 -32.941 1.00 55.59 192 ALA A N 1
ATOM 1493 C CA . ALA A 1 192 ? 22.516 12.916 -31.630 1.00 55.59 192 ALA A CA 1
ATOM 1494 C C . ALA A 1 192 ? 22.788 11.407 -31.746 1.00 55.59 192 ALA A C 1
ATOM 1496 O O . ALA A 1 192 ? 23.592 10.859 -30.998 1.00 55.59 192 ALA A O 1
ATOM 1497 N N . ARG A 1 193 ? 22.175 10.744 -32.735 1.00 55.25 193 ARG A N 1
ATOM 1498 C CA . ARG A 1 193 ? 22.372 9.310 -32.991 1.00 55.25 193 ARG A CA 1
ATOM 1499 C C . ARG A 1 193 ? 23.772 8.983 -33.517 1.00 55.25 193 ARG A C 1
ATOM 1501 O O . ARG A 1 193 ? 24.269 7.890 -33.267 1.00 55.25 193 ARG A O 1
ATOM 1508 N N . ALA A 1 194 ? 24.388 9.899 -34.262 1.00 58.06 194 ALA A N 1
ATOM 1509 C CA . ALA A 1 194 ? 25.769 9.759 -34.712 1.00 58.06 194 ALA A CA 1
ATOM 1510 C C . ALA A 1 194 ? 26.771 9.980 -33.564 1.00 58.06 194 ALA A C 1
ATOM 1512 O O . ALA A 1 194 ? 27.757 9.257 -33.484 1.00 58.06 194 ALA A O 1
ATOM 1513 N N . ALA A 1 195 ? 26.498 10.925 -32.656 1.00 53.72 195 ALA A N 1
ATOM 1514 C CA . ALA A 1 195 ? 27.345 11.201 -31.493 1.00 53.72 195 ALA A CA 1
ATOM 1515 C C . ALA A 1 195 ? 27.366 10.047 -30.471 1.00 53.72 195 ALA A C 1
ATOM 1517 O O . ALA A 1 195 ? 28.426 9.725 -29.939 1.00 53.72 195 ALA A O 1
ATOM 1518 N N . ASP A 1 196 ? 26.219 9.399 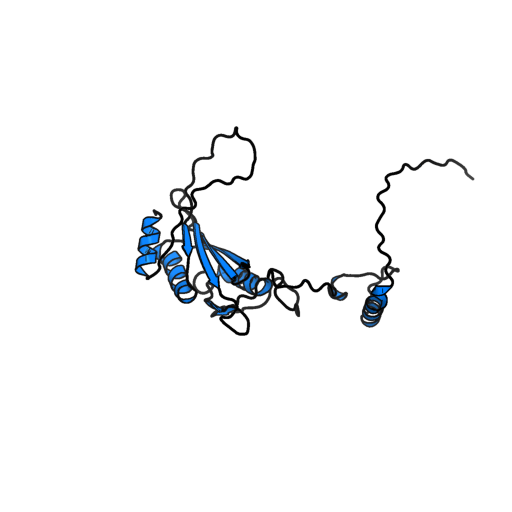-30.244 1.00 50.25 196 ASP A N 1
ATOM 1519 C CA . ASP A 1 196 ? 26.091 8.195 -29.405 1.00 50.25 196 ASP A CA 1
ATOM 1520 C C . ASP A 1 196 ? 26.920 7.015 -29.963 1.00 50.25 196 ASP A C 1
ATOM 1522 O O . ASP A 1 196 ? 27.642 6.326 -29.245 1.00 50.25 196 ASP A O 1
ATOM 1526 N N . GLN A 1 197 ? 26.954 6.852 -31.290 1.00 54.19 197 GLN A N 1
ATOM 1527 C CA . GLN A 1 197 ? 27.767 5.815 -31.943 1.00 54.19 197 GLN A CA 1
ATOM 1528 C C . GLN A 1 197 ? 29.283 6.047 -31.828 1.00 54.19 197 GLN A C 1
ATOM 1530 O O . GLN A 1 197 ? 30.050 5.092 -31.962 1.00 54.19 197 GLN A O 1
ATOM 1535 N N . ASP A 1 198 ? 29.713 7.282 -31.554 1.00 47.12 198 ASP A N 1
ATOM 1536 C CA . ASP A 1 198 ? 31.119 7.676 -31.389 1.00 47.12 198 ASP A CA 1
ATOM 1537 C C . ASP A 1 198 ? 31.550 7.727 -29.903 1.00 47.12 198 ASP A C 1
ATOM 1539 O O . ASP A 1 198 ? 32.649 8.179 -29.568 1.00 47.12 198 ASP A O 1
ATOM 1543 N N . ALA A 1 199 ? 30.715 7.218 -28.982 1.00 45.88 199 ALA A N 1
ATOM 1544 C CA . ALA A 1 199 ? 30.964 7.159 -27.533 1.00 45.88 199 ALA A CA 1
ATOM 1545 C C . ALA A 1 199 ? 32.278 6.445 -27.127 1.00 45.88 199 ALA A C 1
ATOM 1547 O O . ALA A 1 199 ? 32.766 6.613 -26.010 1.00 45.88 199 ALA A O 1
ATOM 1548 N N . ALA A 1 200 ? 32.907 5.699 -28.040 1.00 42.50 200 ALA A N 1
ATOM 1549 C CA . ALA A 1 200 ? 34.212 5.071 -27.832 1.00 42.50 200 ALA A CA 1
ATOM 1550 C C . ALA A 1 200 ? 35.407 6.055 -27.847 1.00 42.50 200 ALA A C 1
ATOM 1552 O O . ALA A 1 200 ? 36.518 5.651 -27.504 1.00 42.50 200 ALA A O 1
ATOM 1553 N N . ALA A 1 201 ? 35.206 7.323 -28.235 1.00 38.91 201 ALA A N 1
ATOM 1554 C CA . ALA A 1 201 ? 36.272 8.321 -28.395 1.00 38.91 201 ALA A CA 1
ATOM 1555 C C . ALA A 1 201 ? 36.419 9.320 -27.226 1.00 38.91 201 ALA A C 1
ATOM 1557 O O . ALA A 1 201 ? 37.257 10.221 -27.290 1.00 38.91 201 ALA A O 1
ATOM 1558 N N . TRP A 1 202 ? 35.631 9.195 -26.157 1.00 38.34 202 TRP A N 1
ATOM 1559 C CA . TRP A 1 202 ? 35.613 10.192 -25.083 1.00 38.34 202 TRP A CA 1
ATOM 1560 C C . TRP A 1 202 ? 36.666 9.866 -24.020 1.00 38.34 202 TRP A C 1
ATOM 1562 O O . TRP A 1 202 ? 36.463 9.015 -23.154 1.00 38.34 202 TRP A O 1
ATOM 1572 N N . GLU A 1 203 ? 37.804 10.564 -24.064 1.00 31.67 203 GLU A N 1
ATOM 1573 C CA . GLU A 1 203 ? 38.709 10.623 -22.916 1.00 31.67 203 GLU A CA 1
ATOM 1574 C C . GLU A 1 203 ? 37.981 11.258 -21.724 1.00 31.67 203 GLU A C 1
ATOM 1576 O O . GLU A 1 203 ? 37.427 12.358 -21.800 1.00 31.67 203 GLU A O 1
ATOM 1581 N N . VAL A 1 204 ? 38.000 10.542 -20.599 1.00 32.75 204 VAL A N 1
ATOM 1582 C CA . VAL A 1 204 ? 37.535 11.027 -19.302 1.00 32.75 204 VAL A CA 1
ATOM 1583 C C . VAL A 1 204 ? 38.358 12.262 -18.948 1.00 32.75 204 VAL A C 1
ATOM 1585 O O . VAL A 1 204 ? 39.525 12.143 -18.573 1.00 32.75 204 VAL A O 1
ATOM 1588 N N . ILE A 1 205 ? 37.755 13.452 -19.008 1.00 34.00 205 ILE A N 1
ATOM 1589 C CA . ILE A 1 205 ? 38.308 14.633 -18.339 1.00 34.00 205 ILE A CA 1
ATOM 1590 C C . ILE A 1 205 ? 38.109 14.407 -16.837 1.00 34.00 205 ILE A C 1
ATOM 1592 O O . ILE A 1 205 ? 37.190 14.928 -16.206 1.00 34.00 205 ILE A O 1
ATOM 1596 N N . ALA A 1 206 ? 38.972 13.572 -16.260 1.00 31.53 206 ALA A N 1
ATOM 1597 C CA . ALA A 1 206 ? 39.247 13.603 -14.842 1.00 31.53 206 ALA A CA 1
ATOM 1598 C C . ALA A 1 206 ? 39.905 14.961 -14.599 1.00 31.53 206 ALA A C 1
ATOM 1600 O O . ALA A 1 206 ? 41.084 15.159 -14.880 1.00 31.53 206 ALA A O 1
ATOM 1601 N N . GLY A 1 207 ? 39.095 15.929 -14.169 1.00 29.69 207 GLY A N 1
ATOM 1602 C CA . GLY A 1 207 ? 39.575 17.212 -13.690 1.00 29.69 207 GLY A CA 1
ATOM 1603 C C . GLY A 1 207 ? 40.483 16.968 -12.495 1.00 29.69 207 GLY A C 1
ATOM 1604 O O . GLY A 1 207 ? 40.015 16.764 -11.377 1.00 29.69 207 GLY A O 1
ATOM 1605 N N . ASP A 1 208 ? 41.779 16.953 -12.772 1.00 28.66 208 ASP A N 1
ATOM 1606 C CA . ASP A 1 208 ? 42.860 16.927 -11.810 1.00 28.66 208 ASP A CA 1
ATOM 1607 C C . ASP A 1 208 ? 42.744 18.187 -10.941 1.00 28.66 208 ASP A C 1
ATOM 1609 O O . ASP A 1 208 ? 43.074 19.302 -11.356 1.00 28.66 208 ASP A O 1
ATOM 1613 N N . ALA A 1 209 ? 42.174 18.036 -9.745 1.00 36.72 209 ALA A N 1
ATOM 1614 C CA . ALA A 1 209 ? 42.065 19.103 -8.764 1.00 36.72 209 ALA A CA 1
ATOM 1615 C C . ALA A 1 209 ? 43.441 19.351 -8.130 1.00 36.72 209 ALA A C 1
ATOM 1617 O O . ALA A 1 209 ? 43.669 19.052 -6.959 1.00 36.72 209 ALA A O 1
ATOM 1618 N N . THR A 1 210 ? 44.359 19.931 -8.904 1.00 31.20 210 THR A N 1
ATOM 1619 C CA . THR A 1 210 ? 45.587 20.514 -8.367 1.00 31.20 210 THR A CA 1
ATOM 1620 C C . THR A 1 210 ? 45.346 21.999 -8.114 1.00 31.20 210 THR A C 1
ATOM 1622 O O . THR A 1 210 ? 45.392 22.836 -9.013 1.00 31.20 210 THR A O 1
ATOM 1625 N N . LEU A 1 211 ? 45.068 22.328 -6.852 1.00 42.38 211 LEU A N 1
ATOM 1626 C CA . LEU A 1 211 ? 45.089 23.694 -6.340 1.00 42.38 211 LEU A CA 1
ATOM 1627 C C . LEU A 1 211 ? 46.550 24.188 -6.365 1.00 42.38 211 LEU A C 1
ATOM 1629 O O . LEU A 1 211 ? 47.334 23.851 -5.479 1.00 42.38 211 LEU A O 1
ATOM 1633 N N . ALA A 1 212 ? 46.938 24.965 -7.377 1.00 30.38 212 ALA A N 1
ATOM 1634 C CA . ALA A 1 212 ? 48.235 25.639 -7.417 1.00 30.38 212 ALA A CA 1
ATOM 1635 C C . ALA A 1 212 ? 48.087 27.081 -7.922 1.00 30.38 212 ALA A C 1
ATOM 1637 O O . ALA A 1 212 ? 47.443 27.358 -8.930 1.00 30.38 212 ALA A O 1
ATOM 1638 N N . ALA A 1 213 ? 48.661 27.991 -7.139 1.00 35.53 213 ALA A N 1
ATOM 1639 C CA . ALA A 1 213 ? 48.584 29.440 -7.238 1.00 35.53 213 ALA A CA 1
ATOM 1640 C C . ALA A 1 213 ? 48.974 30.002 -8.616 1.00 35.53 213 ALA A C 1
ATOM 1642 O O . ALA A 1 213 ? 49.944 29.555 -9.223 1.00 35.53 213 ALA A O 1
ATOM 1643 N N . GLN A 1 214 ? 48.284 31.058 -9.055 1.00 34.50 214 GLN A N 1
ATOM 1644 C CA . GLN A 1 214 ? 48.737 31.886 -10.174 1.00 34.50 214 GLN A CA 1
ATOM 1645 C C . GLN A 1 214 ? 49.570 33.073 -9.675 1.00 34.50 214 GLN A C 1
ATOM 1647 O O . GLN A 1 214 ? 49.100 33.817 -8.809 1.00 34.50 214 GLN A O 1
ATOM 1652 N N . PRO A 1 215 ? 50.752 33.320 -10.265 1.00 43.25 215 PRO A N 1
ATOM 1653 C CA . PRO A 1 215 ? 51.340 34.648 -10.286 1.00 43.25 215 PRO A CA 1
ATOM 1654 C C . PRO A 1 215 ? 51.453 35.225 -11.712 1.00 43.25 215 PRO A C 1
ATOM 1656 O O . PRO A 1 215 ? 51.935 34.563 -12.628 1.00 43.25 215 PRO A O 1
ATOM 1659 N N . GLY A 1 216 ? 51.120 36.518 -11.822 1.00 36.53 216 GLY A N 1
ATOM 1660 C CA . GLY A 1 216 ? 51.613 37.477 -12.829 1.00 36.53 216 GLY A CA 1
ATOM 1661 C C . GLY A 1 216 ? 50.788 37.632 -14.120 1.00 36.53 216 GLY A C 1
ATOM 1662 O O . GLY A 1 216 ? 49.897 36.821 -14.356 1.00 36.53 216 GLY A O 1
ATOM 1663 N N . PRO A 1 217 ? 51.100 38.616 -14.999 1.00 40.25 217 PRO A N 1
ATOM 1664 C CA . PRO A 1 217 ? 52.115 39.678 -14.903 1.00 40.25 217 PRO A CA 1
ATOM 1665 C C . PRO A 1 217 ? 51.591 41.112 -15.218 1.00 40.25 217 PRO A C 1
ATOM 1667 O O . PRO A 1 217 ? 50.397 41.339 -15.392 1.00 40.25 217 PRO A O 1
ATOM 1670 N N . ALA A 1 218 ? 52.523 42.074 -15.213 1.00 41.81 218 ALA A N 1
ATOM 1671 C CA . ALA A 1 218 ? 52.376 43.533 -15.305 1.00 41.81 218 ALA A CA 1
ATOM 1672 C C . ALA A 1 218 ? 52.427 44.112 -16.741 1.00 41.81 218 ALA A C 1
ATOM 1674 O O . ALA A 1 218 ? 52.992 43.447 -17.602 1.00 41.81 218 ALA A O 1
ATOM 1675 N N . GLU A 1 219 ? 51.928 45.363 -16.882 1.00 38.97 219 GLU A N 1
ATOM 1676 C CA . GLU A 1 219 ? 52.211 46.445 -17.879 1.00 38.97 219 GLU A CA 1
ATOM 1677 C C . GLU A 1 219 ? 52.138 46.080 -19.392 1.00 38.97 219 GLU A C 1
ATOM 1679 O O . GLU A 1 219 ? 52.392 44.957 -19.791 1.00 38.97 219 GLU A O 1
ATOM 1684 N N . ASP A 1 220 ? 51.752 46.922 -20.356 1.00 37.56 220 ASP A N 1
ATOM 1685 C CA . ASP A 1 220 ? 51.885 48.369 -20.550 1.00 37.56 220 ASP A CA 1
ATOM 1686 C C . ASP A 1 220 ? 50.921 48.847 -21.679 1.00 37.56 220 ASP A C 1
ATOM 1688 O O . ASP A 1 220 ? 50.266 48.035 -22.334 1.00 37.56 220 ASP A O 1
ATOM 1692 N N . GLN A 1 221 ? 50.872 50.169 -21.865 1.00 31.95 221 GLN A N 1
ATOM 1693 C CA . GLN A 1 221 ? 50.029 51.064 -22.689 1.00 31.95 221 GLN A CA 1
ATOM 1694 C C . GLN A 1 221 ? 49.969 50.777 -24.223 1.00 31.95 221 GLN A C 1
ATOM 1696 O O . GLN A 1 221 ? 50.552 49.796 -24.690 1.00 31.95 221 GLN A O 1
ATOM 1701 N N . PRO A 1 222 ? 49.246 51.578 -25.048 1.00 43.25 222 PRO A N 1
ATOM 1702 C CA . PRO A 1 222 ? 49.544 53.004 -25.324 1.00 43.25 222 PRO A CA 1
ATOM 1703 C C . PRO A 1 222 ? 48.522 54.028 -24.790 1.00 43.25 222 PRO A C 1
ATOM 1705 O O . PRO A 1 222 ? 47.323 53.689 -24.669 1.00 43.25 222 PRO A O 1
#

Solvent-accessible surface area (backbone atoms only — not comparable to full-atom values): 13829 Å² total; per-residue (Å²): 109,54,74,65,56,53,49,52,58,45,40,76,72,76,43,77,59,62,67,47,72,59,81,73,77,86,82,68,93,71,72,100,78,67,78,78,72,84,86,74,69,53,34,42,38,27,59,43,51,60,87,49,42,66,58,52,53,43,46,37,34,76,75,69,48,31,75,36,65,78,47,55,49,69,45,66,73,79,79,33,38,39,35,40,39,36,29,27,31,83,94,49,95,89,33,48,42,35,40,36,38,38,32,74,40,46,49,82,79,32,99,83,32,23,76,35,66,40,55,38,89,78,37,65,77,38,50,65,34,53,19,44,38,28,34,34,60,38,43,41,52,53,83,47,93,77,82,48,71,72,83,65,61,94,84,66,84,78,26,79,68,33,86,87,46,74,79,72,84,76,59,77,57,66,89,76,65,74,53,50,44,102,85,65,45,77,60,51,78,69,57,48,56,51,52,61,73,49,61,90,70,68,76,80,81,72,77,76,85,72,92,73,87,87,85,86,87,80,89,82,84,136

Secondary structure (DSSP, 8-state):
--HHHHHHHHHHTT------B----------TTSPPPP----PEEEEE-TTTHHHHHHHHHHTS---EEEEEEEEE-SSEEEEEEEEE-TT-TTS--EEEEEEEEEGGGSTTS-EEE-STTT-GGGHHHHHHHHHHH--EEET-S----SSSPTT--S-TTSTT-----S-S-HHHHTPBPTTSPBPPHHHHHHHHHTGGG---------------------

pLDDT: mean 70.14, std 21.8, range [28.66, 97.0]

Mean predicted aligned error: 15.62 Å

Sequence (222 aa):
MTPQAVAAALRRHGLQPEIEEDLERGRLRRDAAAEPPPSHPVGLRCAVSAEQLPAVLRTARDELGFSLLSSLTATDEGDHLRLLYHLVRPGDPELPGFLLLVLRAVRGDHPDGPLVPSAVAVYPGSNLQEREVFDLMGVRFRGHPQLTRVLTWPGFRGHPLRKDYEQIDEEIPWRLAGLRGPDGALLGEEEARAADQDAAAWEVIAGDATLAAQPGPAEDQP

Foldseek 3Di:
DDLVVLCVLCVVLVFRFPWDQPPDDPPPDDDPPDDDDDDQTGATEGEDELVCVQVSLCCCVPPVQLVDFPAWDWAAPPQWIKIWTWTAHPDDSNDRRTYIYIYTFGQPPDPQGGEGADCCVRHVVCLVRQLLCCQQVVYHHPPRPDNHHDPDDPPDDDHNNYPPDDPPPPDPDLVPVQDADVVRHRDDPVRVVVVSVVVVPDDPPPPPPDPDDDDDDDDDDD

Radius of gyration: 26.54 Å; Cα contacts (8 Å, |Δi|>4): 306; chains: 1; bounding box: 68×68×66 Å